Protein AF-A0A2J6R8P8-F1 (afdb_monomer)

Radius of gyration: 41.31 Å; Cα contacts (8 Å, |Δi|>4): 160; chains: 1; bounding box: 136×62×104 Å

Structure (mmCIF, N/CA/C/O backbone):
data_AF-A0A2J6R8P8-F1
#
_entry.id   AF-A0A2J6R8P8-F1
#
loop_
_atom_site.group_PDB
_atom_site.id
_atom_site.type_symbol
_atom_site.label_atom_id
_atom_site.label_alt_id
_atom_site.label_comp_id
_atom_site.label_asym_id
_atom_site.label_entity_id
_atom_site.label_seq_id
_atom_site.pdbx_PDB_ins_code
_atom_site.Cartn_x
_atom_site.Cartn_y
_atom_site.Cartn_z
_atom_site.occupancy
_atom_site.B_iso_or_equiv
_atom_site.auth_seq_id
_atom_site.auth_comp_id
_atom_site.auth_asym_id
_atom_site.auth_atom_id
_atom_site.pdbx_PDB_model_num
ATOM 1 N N . MET A 1 1 ? 5.376 -14.084 3.831 1.00 42.34 1 MET A N 1
ATOM 2 C CA . MET A 1 1 ? 5.990 -13.940 5.175 1.00 42.34 1 MET A CA 1
ATOM 3 C C . MET A 1 1 ? 5.409 -12.706 5.858 1.00 42.34 1 MET A C 1
ATOM 5 O O . MET A 1 1 ? 5.504 -11.623 5.296 1.00 42.34 1 MET A O 1
ATOM 9 N N . LYS A 1 2 ? 4.737 -12.850 7.009 1.00 55.97 2 LYS A N 1
ATOM 10 C CA . LYS A 1 2 ? 4.135 -11.711 7.731 1.00 55.97 2 LYS A CA 1
ATOM 11 C C . LYS A 1 2 ? 5.248 -10.852 8.345 1.00 55.97 2 LYS A C 1
ATOM 13 O O . LYS A 1 2 ? 6.083 -11.385 9.067 1.00 55.97 2 LYS A O 1
ATOM 18 N N . LYS A 1 3 ? 5.259 -9.543 8.065 1.00 62.03 3 LYS A N 1
ATOM 19 C CA . LYS A 1 3 ? 6.178 -8.583 8.700 1.00 62.03 3 LYS A CA 1
ATOM 20 C C . LYS A 1 3 ? 5.848 -8.514 10.193 1.00 62.03 3 LYS A C 1
ATOM 22 O O . LYS A 1 3 ? 4.852 -7.909 10.581 1.00 62.03 3 LYS A O 1
ATOM 27 N N . ILE A 1 4 ? 6.647 -9.177 11.024 1.00 73.94 4 ILE A N 1
ATOM 28 C CA . ILE A 1 4 ? 6.522 -9.085 12.479 1.00 73.94 4 ILE A CA 1
ATOM 29 C C . ILE A 1 4 ? 7.094 -7.727 12.884 1.00 73.94 4 ILE A C 1
ATOM 31 O O . ILE A 1 4 ? 8.268 -7.440 12.666 1.00 73.94 4 ILE A O 1
ATOM 35 N N . THR A 1 5 ? 6.251 -6.864 13.438 1.00 80.50 5 THR A N 1
ATOM 36 C CA . THR A 1 5 ? 6.655 -5.544 13.924 1.00 80.50 5 THR A CA 1
ATOM 37 C C . THR A 1 5 ? 7.578 -5.682 15.135 1.00 80.50 5 THR A C 1
ATOM 39 O O . THR A 1 5 ? 7.257 -6.389 16.090 1.00 80.50 5 THR A O 1
ATOM 42 N N . LEU A 1 6 ? 8.704 -4.959 15.123 1.00 81.00 6 LEU A N 1
ATOM 43 C CA . LEU A 1 6 ? 9.714 -4.925 16.195 1.00 81.00 6 LEU A CA 1
ATOM 44 C C . LEU A 1 6 ? 9.097 -4.723 17.591 1.00 81.00 6 LEU A C 1
ATOM 46 O O . LEU A 1 6 ? 9.491 -5.356 18.567 1.00 81.00 6 LEU A O 1
ATOM 50 N N . HIS A 1 7 ? 8.061 -3.889 17.664 1.00 80.94 7 HIS A N 1
ATOM 51 C CA . HIS A 1 7 ? 7.309 -3.616 18.884 1.00 80.94 7 HIS A CA 1
ATOM 52 C C . HIS A 1 7 ? 6.652 -4.867 19.499 1.00 80.94 7 HIS A C 1
ATOM 54 O O . HIS A 1 7 ? 6.596 -5.011 20.720 1.00 80.94 7 HIS A O 1
ATOM 60 N N . THR A 1 8 ? 6.182 -5.794 18.664 1.00 79.94 8 THR A N 1
ATOM 61 C CA . THR A 1 8 ? 5.551 -7.048 19.097 1.00 79.94 8 THR A CA 1
ATOM 62 C C . THR A 1 8 ? 6.587 -8.004 19.687 1.00 79.94 8 THR A C 1
ATOM 64 O O . THR A 1 8 ? 6.338 -8.626 20.718 1.00 79.94 8 THR A O 1
ATOM 67 N N . ILE A 1 9 ? 7.780 -8.057 19.088 1.00 85.94 9 ILE A N 1
ATOM 68 C CA . ILE A 1 9 ? 8.901 -8.875 19.570 1.00 85.94 9 ILE A CA 1
ATOM 69 C C . ILE A 1 9 ? 9.396 -8.350 20.922 1.00 85.94 9 ILE A C 1
ATOM 71 O O . ILE A 1 9 ? 9.568 -9.129 21.857 1.00 85.94 9 ILE A O 1
ATOM 75 N N . LEU A 1 10 ? 9.548 -7.029 21.065 1.00 86.56 10 LEU A N 1
ATOM 76 C CA . LEU A 1 10 ? 9.985 -6.407 22.318 1.00 86.56 10 LEU A CA 1
ATOM 77 C C . LEU A 1 10 ? 8.983 -6.647 23.460 1.00 86.56 10 LEU A C 1
ATOM 79 O O . LEU A 1 10 ? 9.383 -6.977 24.575 1.00 86.56 10 LEU A O 1
ATOM 83 N N . LYS A 1 11 ? 7.677 -6.536 23.179 1.00 86.75 11 LYS A N 1
ATOM 84 C CA . LYS A 1 11 ? 6.611 -6.846 24.146 1.00 86.75 11 LYS A CA 1
ATOM 85 C C . LYS A 1 11 ? 6.649 -8.304 24.595 1.00 86.75 11 LYS A C 1
ATOM 87 O O . LYS A 1 11 ? 6.535 -8.573 25.790 1.00 86.75 11 LYS A O 1
ATOM 92 N N . PHE A 1 12 ? 6.823 -9.230 23.652 1.00 90.00 12 PHE A N 1
ATOM 93 C CA . PHE A 1 12 ? 6.932 -10.653 23.959 1.00 90.00 12 PHE A CA 1
ATOM 94 C C . PHE A 1 12 ? 8.164 -10.948 24.823 1.00 90.00 12 PHE A C 1
ATOM 96 O O . PHE A 1 12 ? 8.045 -11.597 25.860 1.00 90.00 12 PHE A O 1
ATOM 103 N N . LEU A 1 13 ? 9.324 -10.400 24.452 1.00 90.56 13 LEU A N 1
ATOM 104 C CA . LEU A 1 13 ? 10.573 -10.584 25.187 1.00 90.56 13 LEU A CA 1
ATOM 105 C C . LEU A 1 13 ? 10.485 -10.023 26.612 1.00 90.56 13 LEU A C 1
ATOM 107 O O . LEU A 1 13 ? 10.849 -10.706 27.566 1.00 90.56 13 LEU A O 1
ATOM 111 N N . TYR A 1 14 ? 9.942 -8.814 26.768 1.00 92.44 14 TYR A N 1
ATOM 112 C CA . TYR A 1 14 ? 9.747 -8.182 28.073 1.00 92.44 14 TYR A CA 1
ATOM 113 C C . TYR A 1 14 ? 8.792 -8.988 28.966 1.00 92.44 14 TYR A C 1
ATOM 115 O O . TYR A 1 14 ? 9.093 -9.242 30.132 1.00 92.44 14 TYR A O 1
ATOM 123 N N . SER A 1 15 ? 7.667 -9.450 28.409 1.00 90.44 15 SER A N 1
ATOM 124 C CA . SER A 1 15 ? 6.705 -10.285 29.137 1.00 90.44 15 SER A CA 1
ATOM 125 C C . SER A 1 15 ? 7.308 -11.629 29.549 1.00 90.44 15 SER A C 1
ATOM 127 O O . SER A 1 15 ? 7.086 -12.081 30.672 1.00 90.44 15 SER A O 1
ATOM 129 N N . SER A 1 16 ? 8.078 -12.265 28.662 1.00 91.88 16 SER A N 1
ATOM 130 C CA . SER A 1 16 ? 8.744 -13.537 28.946 1.00 91.88 16 SER A CA 1
ATOM 131 C C . SER A 1 16 ? 9.823 -13.380 30.018 1.00 91.88 16 SER A C 1
ATOM 133 O O . SER A 1 16 ? 9.891 -14.191 30.938 1.00 91.88 16 SER A O 1
ATOM 135 N N . PHE A 1 17 ? 10.640 -12.325 29.938 1.00 94.81 17 PHE A N 1
ATOM 136 C CA . PHE A 1 17 ? 11.683 -12.034 30.923 1.00 94.81 17 PHE A CA 1
ATOM 137 C C . PHE A 1 17 ? 11.091 -11.794 32.314 1.00 94.81 17 PHE A C 1
ATOM 139 O O . PHE A 1 17 ? 11.540 -12.389 33.293 1.00 94.81 17 PHE A O 1
ATOM 146 N N . PHE A 1 18 ? 10.038 -10.978 32.404 1.00 92.81 18 PHE A N 1
ATOM 147 C CA . PHE A 1 18 ? 9.374 -10.705 33.675 1.00 92.81 18 PHE A CA 1
ATOM 148 C C . PHE A 1 18 ? 8.683 -11.953 34.249 1.00 92.81 18 PHE A C 1
ATOM 150 O O . PHE A 1 18 ? 8.750 -12.197 35.454 1.00 92.81 18 PHE A O 1
ATOM 157 N N . GLY A 1 19 ? 8.068 -12.781 33.397 1.00 92.62 19 GLY A N 1
ATOM 158 C CA . GLY A 1 19 ? 7.485 -14.061 33.805 1.00 92.62 19 GLY A CA 1
ATOM 159 C C . GLY A 1 19 ? 8.529 -15.035 34.358 1.00 92.62 19 GLY A C 1
ATOM 160 O O . GLY A 1 19 ? 8.330 -15.614 35.425 1.00 92.62 19 GLY A O 1
ATOM 161 N N . LEU A 1 20 ? 9.673 -15.160 33.680 1.00 93.75 20 LEU A N 1
ATOM 162 C CA . LEU A 1 20 ? 10.783 -16.006 34.120 1.00 93.75 20 LEU A CA 1
ATOM 1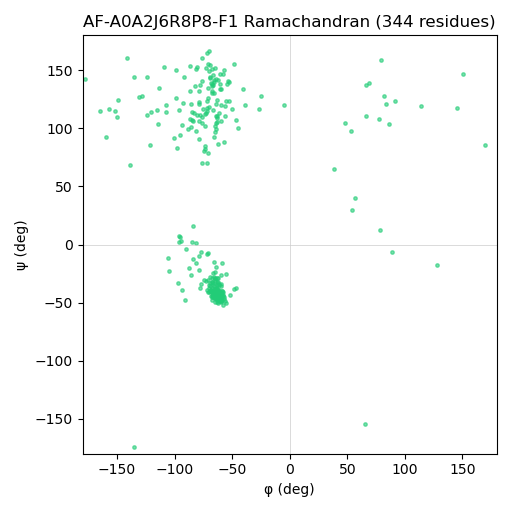63 C C . LEU A 1 20 ? 11.393 -15.507 35.436 1.00 93.75 20 LEU A C 1
ATOM 165 O O . LEU A 1 20 ? 11.628 -16.303 36.345 1.00 93.75 20 LEU A O 1
ATOM 169 N N . LEU A 1 21 ? 11.578 -14.191 35.578 1.00 92.69 21 LEU A N 1
ATOM 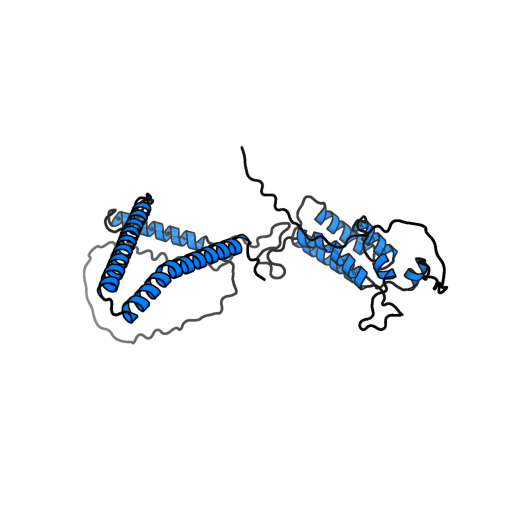170 C CA . LEU A 1 21 ? 12.050 -13.583 36.821 1.00 92.69 21 LEU A CA 1
ATOM 171 C C . LEU A 1 21 ? 11.069 -13.837 37.974 1.00 92.69 21 LEU A C 1
ATOM 173 O O . LEU A 1 21 ? 11.493 -14.199 39.069 1.00 92.69 21 LEU A O 1
ATOM 177 N N . SER A 1 22 ? 9.762 -13.716 37.724 1.00 89.00 22 SER A N 1
ATOM 178 C CA . SER A 1 22 ? 8.727 -14.015 38.717 1.00 89.00 22 SER A CA 1
ATOM 179 C C . SER A 1 22 ? 8.731 -15.486 39.139 1.00 89.00 22 SER A C 1
ATOM 181 O O . SER A 1 22 ? 8.536 -15.775 40.318 1.00 89.00 22 SER A O 1
ATOM 183 N N . LEU A 1 23 ? 8.943 -16.416 38.204 1.00 91.88 23 LEU A N 1
ATOM 184 C CA . LEU A 1 23 ? 9.015 -17.848 38.501 1.00 91.88 23 LEU A CA 1
ATOM 185 C C . LEU A 1 23 ? 10.280 -18.192 39.299 1.00 91.88 23 LEU A C 1
ATOM 187 O O . LEU A 1 23 ? 10.209 -18.953 40.262 1.00 91.88 23 LEU A O 1
ATOM 191 N N . CYS A 1 24 ? 11.414 -17.577 38.955 1.00 92.19 24 CYS A N 1
ATOM 192 C CA . CYS A 1 24 ? 12.657 -17.692 39.716 1.00 92.19 24 CYS A CA 1
ATOM 193 C C . CYS A 1 24 ? 12.486 -17.164 41.149 1.00 92.19 24 CYS A C 1
ATOM 195 O O . CYS A 1 24 ? 12.854 -17.843 42.106 1.00 92.19 24 CYS A O 1
ATOM 197 N N . LEU A 1 25 ? 11.845 -16.001 41.312 1.00 88.25 25 LEU A N 1
ATOM 198 C CA . LEU A 1 25 ? 11.561 -15.411 42.622 1.00 88.25 25 LEU A CA 1
ATOM 199 C C . LEU A 1 25 ? 10.630 -16.300 43.463 1.00 88.25 25 LEU A C 1
ATOM 201 O O . LEU A 1 25 ? 10.860 -16.475 44.656 1.00 88.25 25 LEU A O 1
ATOM 205 N N . LEU A 1 26 ? 9.608 -16.898 42.840 1.00 88.31 26 LEU A N 1
ATOM 206 C CA . LEU A 1 26 ? 8.715 -17.855 43.499 1.00 88.31 26 LEU A CA 1
ATOM 207 C C . LEU A 1 26 ? 9.475 -19.113 43.940 1.00 88.31 26 LEU A C 1
ATOM 209 O O . LEU A 1 26 ? 9.296 -19.580 45.063 1.00 88.31 26 LEU A O 1
ATOM 213 N N . GLY A 1 27 ? 10.358 -19.634 43.085 1.00 87.25 27 GLY A N 1
ATOM 214 C CA . GLY A 1 27 ? 11.242 -20.746 43.426 1.00 87.25 27 GLY A CA 1
ATOM 215 C C . GLY A 1 27 ? 12.141 -20.411 44.613 1.00 87.25 27 GLY A C 1
ATOM 216 O O . GLY A 1 27 ? 12.191 -21.167 45.578 1.00 87.25 27 GLY A O 1
ATOM 217 N N . LEU A 1 28 ? 12.781 -19.240 44.604 1.00 86.25 28 LEU A N 1
ATOM 218 C CA . LEU A 1 28 ? 13.640 -18.786 45.698 1.00 86.25 28 LEU A CA 1
ATOM 219 C C . LEU A 1 28 ? 12.866 -18.544 47.005 1.00 86.25 28 LEU A C 1
ATOM 221 O O . LEU A 1 28 ? 13.447 -18.634 48.080 1.00 86.25 28 LEU A O 1
ATOM 225 N N . LEU A 1 29 ? 11.558 -18.284 46.932 1.00 85.31 29 LEU A N 1
ATOM 226 C CA . LEU A 1 29 ? 10.688 -18.162 48.102 1.00 85.31 29 LEU A CA 1
ATOM 227 C C . LEU A 1 29 ? 10.312 -19.531 48.704 1.00 85.31 29 LEU A C 1
ATOM 229 O O . LEU A 1 29 ? 10.166 -19.643 49.918 1.00 85.31 29 LEU A O 1
ATOM 233 N N . VAL A 1 30 ? 10.154 -20.569 47.873 1.00 85.44 3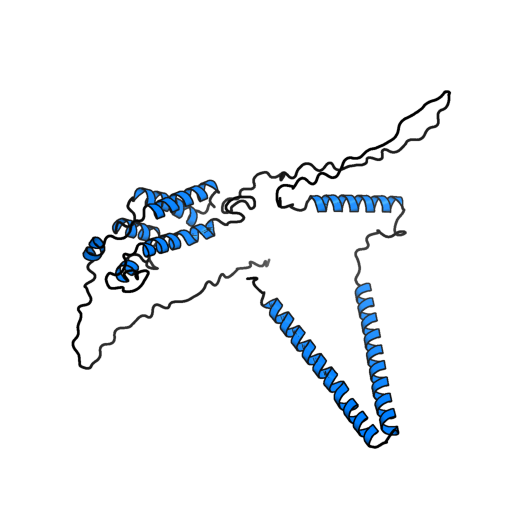0 VAL A N 1
ATOM 234 C CA . VAL A 1 30 ? 9.650 -21.896 48.287 1.00 85.44 30 VAL A CA 1
ATOM 235 C C . VAL A 1 30 ? 10.771 -22.909 48.561 1.00 85.44 30 VAL A C 1
ATOM 237 O O . VAL A 1 30 ? 10.636 -23.747 49.453 1.00 85.44 30 VAL A O 1
ATOM 240 N N . LEU A 1 31 ? 11.893 -22.839 47.841 1.00 87.94 31 LEU A N 1
ATOM 241 C CA . LEU A 1 31 ? 13.000 -23.796 47.967 1.00 87.94 31 LEU A CA 1
ATOM 242 C C . LEU A 1 31 ? 13.697 -23.755 49.345 1.00 87.94 31 LEU A C 1
ATOM 244 O O . LEU A 1 31 ? 13.891 -24.826 49.928 1.00 87.94 31 LEU A O 1
ATOM 248 N N . PRO A 1 32 ? 14.041 -22.584 49.924 1.00 85.31 32 PRO A N 1
ATOM 249 C CA . PRO A 1 32 ? 14.674 -22.526 51.242 1.00 85.31 32 PRO A CA 1
ATOM 250 C C . PRO A 1 32 ? 13.837 -23.144 52.375 1.00 85.31 32 PRO A C 1
ATOM 252 O O . PRO A 1 32 ? 14.381 -23.969 53.114 1.00 85.31 32 PRO A O 1
ATOM 255 N N . PRO A 1 33 ? 12.531 -22.835 52.538 1.00 81.44 33 PRO A N 1
ATOM 256 C CA . PRO A 1 33 ? 11.737 -23.464 53.588 1.00 81.44 33 PRO A CA 1
ATOM 257 C C . PRO A 1 33 ? 11.476 -24.943 53.331 1.00 81.44 33 PRO A C 1
ATOM 259 O O . PRO A 1 33 ? 11.453 -25.707 54.291 1.00 81.44 33 PRO A O 1
ATOM 262 N N . ALA A 1 34 ? 11.333 -25.374 52.074 1.00 82.88 34 ALA A N 1
ATOM 263 C CA . ALA A 1 34 ? 11.185 -26.793 51.757 1.00 82.88 34 ALA A CA 1
ATOM 264 C C . ALA A 1 34 ? 12.390 -27.610 52.258 1.00 82.88 34 ALA A C 1
ATOM 266 O O . ALA A 1 34 ? 12.213 -28.666 52.868 1.00 82.88 34 ALA A O 1
ATOM 267 N N . ASN A 1 35 ? 13.605 -27.081 52.089 1.00 82.81 35 ASN A N 1
ATOM 268 C CA . ASN A 1 35 ? 14.819 -27.710 52.604 1.00 82.81 35 ASN A CA 1
ATOM 269 C C . ASN A 1 35 ? 14.865 -27.718 54.146 1.00 82.81 35 ASN A C 1
ATOM 271 O O . ASN A 1 35 ? 15.194 -28.734 54.760 1.00 82.81 35 ASN A O 1
ATOM 275 N N . LEU A 1 36 ? 14.468 -26.614 54.793 1.00 83.94 36 LEU A N 1
ATOM 276 C CA . LEU A 1 36 ? 14.392 -26.529 56.260 1.00 83.94 36 LEU A CA 1
ATOM 277 C C . LEU A 1 36 ? 13.368 -27.512 56.849 1.00 83.94 36 LEU A C 1
ATOM 279 O O . LEU A 1 36 ? 13.625 -28.125 57.885 1.00 83.94 36 LEU A O 1
ATOM 283 N N . ILE A 1 37 ? 12.234 -27.709 56.172 1.00 83.94 37 ILE A N 1
ATOM 284 C CA . ILE A 1 37 ? 11.211 -28.690 56.551 1.00 83.94 37 ILE A CA 1
ATOM 285 C C . ILE A 1 37 ? 11.781 -30.113 56.461 1.00 83.94 37 ILE A C 1
ATOM 287 O O . ILE A 1 37 ? 11.647 -30.880 57.416 1.00 83.94 37 ILE A O 1
ATOM 291 N N . GLN A 1 38 ? 12.472 -30.460 55.368 1.00 82.75 38 GLN A N 1
ATOM 292 C CA . GLN A 1 38 ? 13.112 -31.777 55.218 1.00 82.75 38 GLN A CA 1
ATOM 293 C C . GLN A 1 38 ? 14.170 -32.043 56.301 1.00 82.75 38 GLN A C 1
ATOM 295 O O . GLN A 1 38 ? 14.234 -33.142 56.868 1.00 82.75 38 GLN A O 1
ATOM 300 N N . GLN A 1 39 ? 14.970 -31.031 56.645 1.00 80.81 39 GLN A N 1
ATOM 301 C CA . GLN A 1 39 ? 15.972 -31.132 57.704 1.00 80.81 39 GLN A CA 1
ATOM 302 C C . GLN A 1 39 ? 15.337 -31.299 59.096 1.00 80.81 39 GLN A C 1
ATOM 304 O O . GLN A 1 39 ? 15.811 -32.110 59.896 1.00 80.81 39 GLN A O 1
ATOM 309 N N . ALA A 1 40 ? 14.250 -30.575 59.382 1.00 82.19 40 ALA A N 1
ATOM 310 C CA . ALA A 1 40 ? 13.531 -30.656 60.655 1.00 82.19 40 ALA A CA 1
ATOM 311 C C . ALA A 1 40 ? 12.858 -32.025 60.863 1.00 82.19 40 ALA A C 1
ATOM 313 O O . ALA A 1 40 ? 12.919 -32.581 61.965 1.00 82.19 40 ALA A O 1
ATOM 314 N N . VAL A 1 41 ? 12.281 -32.598 59.799 1.00 83.56 41 VAL A N 1
ATOM 315 C CA . VAL A 1 41 ? 11.698 -33.952 59.804 1.00 83.56 41 VAL A CA 1
ATOM 316 C C . VAL A 1 41 ? 12.772 -35.003 60.083 1.00 83.56 41 VAL A C 1
ATOM 318 O O . VAL A 1 41 ? 12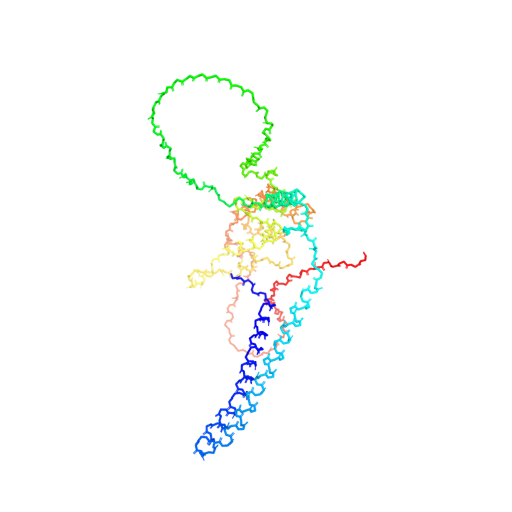.598 -35.841 60.969 1.00 83.56 41 VAL A O 1
ATOM 321 N N . SER A 1 42 ? 13.921 -34.913 59.406 1.00 86.94 42 SER A N 1
ATOM 322 C CA . SER A 1 42 ? 15.034 -35.860 59.585 1.00 86.94 42 SER A CA 1
ATOM 323 C C . SER A 1 42 ? 15.608 -35.848 61.009 1.00 86.94 42 SER A C 1
ATOM 325 O O . SER A 1 42 ? 16.085 -36.869 61.497 1.00 86.94 42 SER A O 1
ATOM 327 N N . ARG A 1 43 ? 15.533 -34.705 61.707 1.00 84.75 43 ARG A N 1
ATOM 328 C CA . ARG A 1 43 ? 16.014 -34.532 63.091 1.00 84.75 43 ARG A CA 1
ATOM 329 C C . ARG A 1 43 ? 14.934 -34.740 64.166 1.00 84.75 43 ARG A C 1
ATOM 331 O O . ARG A 1 43 ? 15.234 -34.570 65.344 1.00 84.75 43 ARG A O 1
ATOM 338 N N . LYS A 1 44 ? 13.697 -35.107 63.791 1.00 79.56 44 LYS A N 1
ATOM 339 C CA . LYS A 1 44 ? 12.529 -35.291 64.688 1.00 79.56 44 LYS A CA 1
ATOM 340 C C . LYS A 1 44 ? 12.202 -34.080 65.584 1.00 79.56 44 LYS A C 1
ATOM 342 O O . LYS A 1 44 ? 11.650 -34.238 66.671 1.00 79.56 44 LYS A O 1
ATOM 347 N N . GLN A 1 45 ? 12.501 -32.858 65.140 1.00 82.62 45 GLN A N 1
ATOM 348 C CA . GLN A 1 45 ? 12.235 -31.640 65.916 1.00 82.62 45 GLN A CA 1
ATOM 349 C C . GLN A 1 45 ? 10.929 -30.962 65.468 1.00 82.62 45 GLN A C 1
ATOM 351 O O . GLN A 1 45 ? 10.931 -30.019 64.678 1.00 82.62 45 GLN A O 1
ATOM 356 N N . LEU A 1 46 ? 9.793 -31.437 65.991 1.00 79.88 46 LEU A N 1
ATOM 357 C CA . LEU A 1 46 ? 8.455 -30.976 65.583 1.00 79.88 46 LEU A CA 1
ATOM 358 C C . LEU A 1 46 ? 8.176 -29.499 65.917 1.00 79.88 46 LEU A C 1
ATOM 360 O O . LEU A 1 46 ? 7.455 -28.834 65.180 1.00 79.88 46 LEU A O 1
ATOM 364 N N . ALA A 1 47 ? 8.773 -28.959 66.983 1.00 83.12 47 ALA A N 1
ATOM 365 C CA . ALA A 1 47 ? 8.566 -27.564 67.382 1.00 83.12 47 ALA A CA 1
ATOM 366 C C . ALA A 1 47 ? 9.013 -26.567 66.295 1.00 83.12 47 ALA A C 1
ATOM 368 O O . ALA A 1 47 ? 8.288 -25.623 65.986 1.00 83.12 47 ALA A O 1
ATOM 369 N N . PHE A 1 48 ? 10.163 -26.809 65.655 1.00 83.25 48 PHE A N 1
ATOM 370 C CA . PHE A 1 48 ? 10.652 -25.954 64.570 1.00 83.25 48 PHE A CA 1
ATOM 371 C C . PHE A 1 48 ? 9.757 -26.023 63.328 1.00 83.25 48 PHE A C 1
ATOM 373 O O . PHE A 1 48 ? 9.541 -25.004 62.677 1.00 83.25 48 PHE A O 1
ATOM 380 N N . LEU A 1 49 ? 9.174 -27.190 63.038 1.00 85.31 49 LEU A N 1
ATOM 381 C CA . LEU A 1 49 ? 8.233 -27.357 61.931 1.00 85.31 49 LEU A CA 1
ATOM 382 C C . LEU A 1 49 ? 6.975 -26.493 62.118 1.00 85.31 49 LEU A C 1
ATOM 384 O O . LEU A 1 49 ? 6.559 -25.812 61.182 1.00 85.31 49 LEU A O 1
ATOM 388 N N . PHE A 1 50 ? 6.403 -26.476 63.327 1.00 86.25 50 PHE A N 1
ATOM 389 C CA . PHE A 1 50 ? 5.223 -25.659 63.629 1.00 86.25 50 PHE A CA 1
ATOM 390 C C . PHE A 1 50 ? 5.513 -24.157 63.554 1.00 86.25 50 PHE A C 1
ATOM 392 O O . PHE A 1 50 ? 4.710 -23.420 62.985 1.00 86.25 50 PHE A O 1
ATOM 399 N N . VAL A 1 51 ? 6.660 -23.698 64.068 1.00 87.81 51 VAL A N 1
ATOM 400 C CA . VAL A 1 51 ? 7.042 -22.273 64.024 1.00 87.81 51 VAL A CA 1
ATOM 401 C C . VAL A 1 51 ? 7.253 -21.797 62.584 1.00 87.81 51 VAL A C 1
ATOM 403 O O . VAL A 1 51 ? 6.729 -20.753 62.195 1.00 87.81 51 VAL A O 1
ATOM 406 N N . ILE A 1 52 ? 7.972 -22.579 61.771 1.00 86.81 52 ILE A N 1
ATOM 407 C CA . ILE A 1 52 ? 8.198 -22.269 60.353 1.00 86.81 52 ILE A CA 1
ATOM 408 C C . ILE A 1 52 ? 6.859 -22.270 59.605 1.00 86.81 52 ILE A C 1
ATOM 410 O O . ILE A 1 52 ? 6.532 -21.292 58.936 1.00 86.81 52 ILE A O 1
ATOM 414 N N . GLY A 1 53 ? 6.046 -23.318 59.770 1.00 85.56 53 GLY A N 1
ATOM 415 C CA . GLY A 1 53 ? 4.735 -23.425 59.128 1.00 85.56 53 GLY A CA 1
ATOM 416 C C . GLY A 1 53 ? 3.795 -22.269 59.480 1.00 85.56 53 GLY A C 1
ATOM 417 O O . GLY A 1 53 ? 3.180 -21.690 58.587 1.00 85.56 53 GLY A O 1
ATOM 418 N N . ALA A 1 54 ? 3.734 -21.875 60.755 1.00 88.25 54 ALA A N 1
ATOM 419 C CA . ALA A 1 54 ? 2.914 -20.753 61.210 1.00 88.25 54 ALA A CA 1
ATOM 420 C C . ALA A 1 54 ? 3.362 -19.414 60.600 1.00 88.25 54 ALA A C 1
ATOM 422 O O . ALA A 1 54 ? 2.524 -18.621 60.172 1.00 88.25 54 ALA A O 1
ATOM 423 N N . CYS A 1 55 ? 4.674 -19.179 60.500 1.00 88.62 55 CYS A N 1
ATOM 424 C CA . CYS A 1 55 ? 5.224 -17.969 59.889 1.00 88.62 55 CYS A CA 1
ATOM 425 C C . CYS A 1 55 ? 4.857 -17.863 58.396 1.00 88.62 55 CYS A C 1
ATOM 427 O O . CYS A 1 55 ? 4.380 -16.822 57.942 1.00 88.62 55 CYS A O 1
ATOM 429 N N . TYR A 1 56 ? 4.990 -18.954 57.633 1.00 87.44 56 TYR A N 1
ATOM 430 C CA . TYR A 1 56 ? 4.608 -18.974 56.214 1.00 87.44 56 TYR A CA 1
ATOM 431 C C . TYR A 1 56 ? 3.094 -18.904 55.992 1.00 87.44 56 TYR A C 1
ATOM 433 O O . TYR A 1 56 ? 2.637 -18.254 55.053 1.00 87.44 56 TYR A O 1
ATOM 441 N N . ALA A 1 57 ? 2.296 -19.518 56.868 1.00 89.38 57 ALA A N 1
ATOM 442 C CA . ALA A 1 57 ? 0.844 -19.378 56.819 1.00 89.38 57 ALA A CA 1
ATOM 443 C C . ALA A 1 57 ? 0.418 -17.917 57.049 1.00 89.38 57 ALA A C 1
ATOM 445 O O . ALA A 1 57 ? -0.415 -17.390 56.311 1.00 89.38 57 ALA A O 1
ATOM 446 N N . ALA A 1 58 ? 1.031 -17.231 58.020 1.00 92.56 58 ALA A N 1
ATOM 447 C CA . ALA A 1 58 ? 0.756 -15.824 58.296 1.00 92.56 58 ALA A CA 1
ATOM 448 C C . ALA A 1 58 ? 1.151 -14.907 57.124 1.00 92.56 58 ALA A C 1
ATOM 450 O O . ALA A 1 58 ? 0.376 -14.025 56.748 1.00 92.56 58 ALA A O 1
ATOM 451 N N . THR A 1 59 ? 2.315 -15.128 56.499 1.00 90.50 59 THR A N 1
ATOM 452 C CA . THR A 1 59 ? 2.731 -14.341 55.325 1.00 90.50 59 THR A CA 1
ATOM 453 C C . THR A 1 59 ? 1.830 -14.592 54.117 1.00 90.50 59 THR A C 1
ATOM 455 O O . THR A 1 59 ? 1.444 -13.634 53.448 1.00 90.50 59 THR A O 1
ATOM 458 N N . ALA A 1 60 ? 1.412 -15.838 53.872 1.00 88.25 60 ALA A N 1
ATOM 459 C CA . ALA A 1 60 ? 0.460 -16.163 52.811 1.00 88.25 60 ALA A CA 1
ATOM 460 C C . ALA A 1 60 ? -0.893 -15.461 53.019 1.00 88.25 60 ALA A C 1
ATOM 462 O O . ALA A 1 60 ? -1.421 -14.857 52.083 1.00 88.25 60 ALA A O 1
ATOM 463 N N . LEU A 1 61 ? -1.426 -15.463 54.247 1.00 94.75 61 LEU A N 1
ATOM 464 C CA . LEU A 1 61 ? -2.660 -14.742 54.581 1.00 94.75 61 LEU A CA 1
ATOM 465 C C . LEU A 1 61 ? -2.525 -13.231 54.358 1.00 94.75 61 LEU A C 1
ATOM 467 O O . LEU A 1 61 ? -3.431 -12.611 53.799 1.00 94.75 61 LEU A O 1
ATOM 471 N N . LEU A 1 62 ? -1.390 -12.640 54.734 1.00 94.50 62 LEU A N 1
ATOM 472 C CA . LEU A 1 62 ? -1.122 -11.216 54.532 1.00 94.50 62 LEU A CA 1
ATOM 473 C C . LEU A 1 62 ? -1.040 -10.865 53.038 1.00 94.50 62 LEU A C 1
ATOM 475 O O . LEU A 1 62 ? -1.640 -9.880 52.605 1.00 94.50 62 LEU A O 1
ATOM 479 N N . VAL A 1 63 ? -0.370 -11.692 52.229 1.00 92.81 63 VAL A N 1
ATOM 480 C CA . VAL A 1 63 ? -0.311 -11.524 50.766 1.00 92.81 63 VAL A CA 1
ATOM 481 C C . VAL A 1 63 ? -1.705 -11.618 50.147 1.00 92.81 63 VAL A C 1
ATOM 483 O O . VAL A 1 63 ? -2.071 -10.761 49.340 1.00 92.81 63 VAL A O 1
ATOM 486 N N . VAL A 1 64 ? -2.506 -12.611 50.546 1.00 94.31 64 VAL A N 1
ATOM 487 C CA . VAL A 1 64 ? -3.894 -12.765 50.084 1.00 94.31 64 VAL A CA 1
ATOM 488 C C . VAL A 1 64 ? -4.726 -11.541 50.467 1.00 94.31 64 VAL A C 1
ATOM 490 O O . VAL A 1 64 ? -5.435 -10.999 49.622 1.00 94.31 64 VAL A O 1
ATOM 493 N N . TRP A 1 65 ? -4.597 -11.043 51.697 1.00 96.56 65 TRP A N 1
ATOM 494 C CA . TRP A 1 65 ? -5.317 -9.857 52.155 1.00 96.56 65 TRP A CA 1
ATOM 495 C C . TRP A 1 65 ? -4.948 -8.596 51.358 1.00 96.56 65 TRP A C 1
ATOM 497 O O . TRP A 1 65 ? -5.839 -7.896 50.869 1.00 96.56 65 TRP A O 1
ATOM 507 N N . ILE A 1 66 ? -3.653 -8.339 51.136 1.00 95.69 66 ILE A N 1
ATOM 508 C CA . ILE A 1 66 ? -3.188 -7.225 50.292 1.00 95.69 66 ILE A CA 1
ATOM 509 C C . ILE A 1 66 ? -3.694 -7.385 48.856 1.00 95.69 66 ILE A C 1
ATOM 511 O O . ILE A 1 66 ? -4.141 -6.410 48.246 1.00 95.69 66 ILE A O 1
ATOM 515 N N . TYR A 1 67 ? -3.652 -8.600 48.304 1.00 94.25 67 TYR A N 1
ATOM 516 C CA . TYR A 1 67 ? -4.121 -8.873 46.948 1.00 94.25 67 TYR A CA 1
ATOM 517 C C . TYR A 1 67 ? -5.619 -8.599 46.801 1.00 94.25 67 TYR A C 1
ATOM 519 O O . TYR A 1 67 ? -6.028 -7.916 45.860 1.00 94.25 67 TYR A O 1
ATOM 527 N N . ILE A 1 68 ? -6.426 -9.067 47.756 1.00 94.50 68 ILE A N 1
ATOM 528 C CA . ILE A 1 68 ? -7.866 -8.815 47.820 1.00 94.50 68 ILE A CA 1
ATOM 529 C C . ILE A 1 68 ? -8.132 -7.308 47.908 1.00 94.50 68 ILE A C 1
ATOM 531 O O . ILE A 1 68 ? -8.911 -6.775 47.115 1.00 94.50 68 ILE A O 1
ATOM 535 N N . ASN A 1 69 ? -7.443 -6.591 48.800 1.00 94.12 69 ASN A N 1
ATOM 536 C CA . ASN A 1 69 ? -7.589 -5.141 48.932 1.00 94.12 69 ASN A CA 1
ATOM 537 C C . ASN A 1 69 ? -7.230 -4.414 47.623 1.00 94.12 69 ASN A C 1
ATOM 539 O O . ASN A 1 69 ? -7.979 -3.570 47.131 1.00 94.12 69 ASN A O 1
ATOM 543 N N . ARG A 1 70 ? -6.124 -4.803 46.977 1.00 94.75 70 ARG A N 1
ATOM 544 C CA . ARG A 1 70 ? -5.714 -4.256 45.676 1.00 94.75 70 ARG A CA 1
ATOM 545 C C . ARG A 1 70 ? -6.727 -4.567 44.576 1.00 94.75 70 ARG A C 1
ATOM 547 O O . ARG A 1 70 ? -6.957 -3.738 43.695 1.00 94.75 70 ARG A O 1
ATOM 554 N N . PHE A 1 71 ? -7.314 -5.757 44.585 1.00 93.31 71 PHE A N 1
ATOM 555 C CA . PHE A 1 71 ? -8.354 -6.146 43.641 1.00 93.31 71 PHE A CA 1
ATOM 556 C C . PHE A 1 71 ? -9.611 -5.287 43.811 1.00 93.31 71 PHE A C 1
ATOM 558 O O . PHE A 1 71 ? -10.111 -4.746 42.824 1.00 93.31 71 PHE A O 1
ATOM 565 N N . TYR A 1 72 ? -10.058 -5.071 45.050 1.00 93.56 72 TYR A N 1
ATOM 566 C CA . TYR A 1 72 ? -11.189 -4.194 45.345 1.00 93.56 72 TYR A CA 1
ATOM 567 C C . TYR A 1 72 ? -10.913 -2.736 44.982 1.00 93.56 72 TYR A C 1
ATOM 569 O O . TYR A 1 72 ? -11.747 -2.124 44.322 1.00 93.56 72 TYR A O 1
ATOM 577 N N . SER A 1 73 ? -9.749 -2.185 45.328 1.00 91.81 73 SER A N 1
ATOM 578 C CA . SER A 1 73 ? -9.389 -0.801 44.988 1.00 91.81 73 SER A CA 1
ATOM 579 C C . SER A 1 73 ? -9.320 -0.573 43.480 1.00 91.81 73 SER A C 1
ATOM 581 O O . SER A 1 73 ? -9.848 0.421 42.989 1.00 91.81 73 SER A O 1
ATOM 583 N N . ARG A 1 74 ? -8.758 -1.522 42.715 1.00 91.62 74 ARG A N 1
ATOM 584 C CA . ARG A 1 74 ? -8.762 -1.452 41.243 1.00 91.62 74 ARG A CA 1
ATOM 585 C C . ARG A 1 74 ? -10.175 -1.502 40.673 1.00 91.62 74 ARG A C 1
ATOM 587 O O . ARG A 1 74 ? -10.503 -0.709 39.798 1.00 91.62 74 ARG A O 1
ATOM 594 N N . ARG A 1 75 ? -11.027 -2.394 41.185 1.00 88.31 75 ARG A N 1
ATOM 595 C CA . ARG A 1 75 ? -12.435 -2.459 40.769 1.00 88.31 75 ARG A CA 1
ATOM 596 C C . ARG A 1 75 ? -13.187 -1.171 41.095 1.00 88.31 75 ARG A C 1
ATOM 598 O O . ARG A 1 75 ? -13.915 -0.681 40.241 1.00 88.31 75 ARG A O 1
ATOM 605 N N . LYS A 1 76 ? -12.976 -0.601 42.285 1.00 90.19 76 LYS A N 1
ATOM 606 C CA . LYS A 1 76 ? -13.558 0.686 42.691 1.00 90.19 76 LYS A CA 1
ATOM 607 C C . LYS A 1 76 ? -13.089 1.828 41.790 1.00 90.19 76 LYS A C 1
ATOM 609 O O . LYS A 1 76 ? -13.920 2.612 41.358 1.00 90.19 76 LYS A O 1
ATOM 614 N N . ALA A 1 77 ? -11.801 1.882 41.450 1.00 88.44 77 ALA A N 1
ATOM 615 C CA . ALA A 1 77 ? -11.262 2.891 40.541 1.00 88.44 77 ALA A CA 1
ATOM 616 C C . ALA A 1 77 ? -11.878 2.797 39.135 1.00 88.44 77 ALA A C 1
ATOM 618 O O . ALA A 1 77 ? -12.274 3.813 38.581 1.00 88.44 77 ALA A O 1
ATOM 619 N N . ILE A 1 78 ? -12.032 1.584 38.585 1.00 83.94 78 ILE A N 1
ATOM 620 C CA . ILE A 1 78 ? -12.683 1.375 37.277 1.00 83.94 78 ILE A CA 1
ATOM 621 C C . ILE A 1 78 ? -14.178 1.720 37.340 1.00 83.94 78 ILE A C 1
ATOM 623 O O . ILE A 1 78 ? -14.724 2.274 36.391 1.00 83.94 78 ILE A O 1
ATOM 627 N N . ALA A 1 79 ? -14.848 1.413 38.453 1.00 83.12 79 ALA A N 1
ATOM 628 C CA . ALA A 1 79 ? -16.250 1.767 38.658 1.00 83.12 79 ALA A CA 1
ATOM 629 C C . ALA A 1 79 ? -16.466 3.281 38.834 1.00 83.12 79 ALA A C 1
ATOM 631 O O . ALA A 1 79 ? -17.535 3.773 38.492 1.00 83.12 79 ALA A O 1
ATOM 632 N N . ALA A 1 80 ? -15.460 4.004 39.337 1.00 86.12 80 ALA A N 1
ATOM 633 C CA . ALA A 1 80 ? -15.486 5.454 39.509 1.00 86.12 80 ALA A CA 1
ATOM 634 C C . ALA A 1 80 ? -15.220 6.236 38.209 1.00 86.12 80 ALA A C 1
ATOM 636 O O . ALA A 1 80 ? -15.404 7.451 38.194 1.00 86.12 80 ALA A O 1
ATOM 637 N N . ILE A 1 81 ? -14.805 5.572 37.120 1.00 81.56 81 ILE A N 1
ATOM 638 C CA . ILE A 1 81 ? -14.708 6.210 35.801 1.00 81.56 81 ILE A CA 1
ATOM 639 C C . ILE A 1 81 ? -16.132 6.603 35.372 1.00 81.56 81 ILE A C 1
ATOM 641 O O . ILE A 1 81 ? -16.985 5.714 35.268 1.00 81.56 81 ILE A O 1
ATOM 645 N N . PRO A 1 82 ? -16.415 7.894 35.113 1.00 79.25 82 PRO A N 1
ATOM 646 C CA . PRO A 1 82 ? -17.742 8.329 34.704 1.00 79.25 82 PRO A CA 1
ATOM 647 C C . PRO A 1 82 ? -18.091 7.678 33.363 1.00 79.25 82 PRO A C 1
ATOM 649 O O . PRO A 1 82 ? -17.493 7.973 32.329 1.00 79.25 82 PRO A O 1
ATOM 652 N N . LYS A 1 83 ? -19.051 6.752 33.380 1.00 76.00 83 LYS A N 1
ATOM 653 C CA . LYS A 1 83 ? -19.606 6.166 32.159 1.00 76.00 83 LYS A CA 1
ATOM 654 C C . LYS A 1 83 ? -20.590 7.168 31.566 1.00 76.00 83 LYS A C 1
ATOM 656 O O . LYS A 1 83 ? -21.382 7.747 32.306 1.00 76.00 83 LYS A O 1
ATOM 661 N N . SER A 1 84 ? -20.561 7.353 30.246 1.00 77.38 84 SER A N 1
ATOM 662 C CA . SER A 1 84 ? -21.633 8.066 29.546 1.00 77.38 84 SER A CA 1
ATOM 663 C C . SER A 1 84 ? -22.945 7.345 29.865 1.00 77.38 84 SER A C 1
ATOM 665 O O . SER A 1 84 ? -23.110 6.174 29.520 1.00 77.38 84 SER A O 1
ATOM 667 N N . TYR A 1 85 ? -23.815 7.987 30.644 1.00 73.06 85 TYR A N 1
ATOM 668 C CA . TYR A 1 85 ? -25.075 7.391 31.066 1.00 73.06 85 TYR A CA 1
ATOM 669 C C . TYR A 1 85 ? -26.017 7.341 29.864 1.00 73.06 85 TYR A C 1
ATOM 671 O O . TYR A 1 85 ? -26.419 8.377 29.337 1.00 73.06 85 TYR A O 1
ATOM 679 N N . ILE A 1 86 ? -26.353 6.128 29.429 1.00 76.00 86 ILE A N 1
ATOM 680 C CA . ILE A 1 86 ? -27.327 5.881 28.368 1.00 76.00 86 ILE A CA 1
ATOM 681 C C . ILE A 1 86 ? -28.494 5.137 29.029 1.00 76.00 86 ILE A C 1
ATOM 683 O O . ILE A 1 86 ? -28.281 4.023 29.512 1.00 76.00 86 ILE A O 1
ATOM 687 N N . PRO A 1 87 ? -29.708 5.714 29.078 1.00 73.69 87 PRO A N 1
ATOM 688 C CA . PRO A 1 87 ? -30.850 5.108 29.762 1.00 73.69 87 PRO A CA 1
ATOM 689 C C . PRO A 1 87 ? -31.414 3.927 28.955 1.00 73.69 87 PRO A C 1
ATOM 691 O O . PRO A 1 87 ? -32.387 4.055 28.207 1.00 73.69 87 PRO A O 1
ATOM 694 N N . VAL A 1 88 ? -30.770 2.765 29.074 1.00 72.19 88 VAL A N 1
ATOM 695 C CA . VAL A 1 88 ? -31.149 1.516 28.386 1.00 72.19 88 VAL A CA 1
ATOM 696 C C . VAL A 1 88 ? -31.820 0.524 29.350 1.00 72.19 88 VAL A C 1
ATOM 698 O O . VAL A 1 88 ? -32.598 -0.351 28.924 1.00 72.19 88 VAL A O 1
ATOM 701 N N . GLU A 1 89 ? -31.571 0.656 30.657 1.00 78.00 89 GLU A N 1
ATOM 702 C CA . GLU A 1 89 ? -32.039 -0.290 31.667 1.00 78.00 89 GLU A CA 1
ATOM 703 C C . GLU A 1 89 ? -33.537 -0.119 31.974 1.00 78.00 89 GLU A C 1
ATOM 705 O O . GLU A 1 89 ? -34.201 0.860 31.615 1.00 78.00 89 GLU A O 1
ATOM 710 N N . LYS A 1 90 ? -34.142 -1.159 32.557 1.00 75.06 90 LYS A N 1
ATOM 711 C CA . LYS A 1 90 ? -35.569 -1.155 32.899 1.00 75.06 90 LYS A CA 1
ATOM 712 C C . LYS A 1 90 ? -35.746 -0.360 34.195 1.00 75.06 90 LYS A C 1
ATOM 714 O O . LYS A 1 90 ? -35.438 -0.877 35.257 1.00 75.06 90 LYS A O 1
ATOM 719 N N . GLY A 1 91 ? -36.282 0.854 34.100 1.00 78.69 91 GLY A N 1
ATOM 720 C CA . GLY A 1 91 ? -36.567 1.704 35.266 1.00 78.69 91 GLY A CA 1
ATOM 721 C C . GLY A 1 91 ? -35.979 3.110 35.174 1.00 78.69 91 GLY A C 1
ATOM 722 O O . GLY A 1 91 ? -36.488 4.000 35.841 1.00 78.69 91 GLY A O 1
ATOM 723 N N . ASP A 1 92 ? -34.999 3.322 34.291 1.00 81.81 92 ASP A N 1
ATOM 724 C CA . ASP A 1 92 ? -34.370 4.631 34.056 1.00 81.81 92 ASP A CA 1
ATOM 725 C C . ASP A 1 92 ? -35.339 5.665 33.472 1.00 81.81 92 ASP A C 1
ATOM 727 O O . ASP A 1 92 ? -35.318 6.845 33.813 1.00 81.81 92 ASP A O 1
ATOM 731 N N . VAL A 1 93 ? -36.204 5.218 32.559 1.00 86.00 93 VAL A N 1
ATOM 732 C CA . VAL A 1 93 ? -37.164 6.066 31.848 1.00 86.00 93 VAL A CA 1
ATOM 733 C C . VAL A 1 93 ? -38.495 5.344 31.665 1.00 86.00 93 VAL A C 1
ATOM 735 O O . VAL A 1 93 ? -38.585 4.113 31.718 1.00 86.00 93 VAL A O 1
ATOM 738 N N . ASN A 1 94 ? -39.552 6.119 31.405 1.00 89.50 94 ASN A N 1
ATOM 739 C CA . ASN A 1 94 ? -40.881 5.587 31.110 1.00 89.50 94 ASN A CA 1
ATOM 740 C C . ASN A 1 94 ? -40.808 4.546 29.973 1.00 89.50 94 ASN A C 1
ATOM 742 O O . ASN A 1 94 ? -40.106 4.738 28.977 1.00 89.50 94 ASN A O 1
ATOM 746 N N . LYS A 1 95 ? -41.576 3.454 30.095 1.00 87.50 95 LYS A N 1
ATOM 747 C CA . LYS A 1 95 ? -41.644 2.340 29.134 1.00 87.50 95 LYS A CA 1
ATOM 748 C C . LYS A 1 95 ? -41.791 2.810 27.680 1.00 87.50 95 LYS A C 1
ATOM 750 O O . LYS A 1 95 ? -41.187 2.207 26.793 1.00 87.50 95 LYS A O 1
ATOM 755 N N . LYS A 1 96 ? -42.555 3.885 27.433 1.00 89.19 96 LYS A N 1
ATOM 756 C CA . LYS A 1 96 ? -42.741 4.468 26.090 1.00 89.19 96 LYS A CA 1
ATOM 757 C C . LYS A 1 96 ? -41.454 5.102 25.549 1.00 89.19 96 LYS A C 1
ATOM 759 O O . LYS A 1 96 ? -41.052 4.798 24.430 1.00 89.19 96 LYS A O 1
ATOM 764 N N . VAL A 1 97 ? -40.778 5.913 26.362 1.00 88.12 97 VAL A N 1
ATOM 765 C CA . VAL A 1 97 ? -39.505 6.566 26.009 1.00 88.12 97 VAL A CA 1
ATOM 766 C C . VAL A 1 97 ? -38.410 5.520 25.812 1.00 88.12 97 VAL A C 1
ATOM 768 O O . VAL A 1 97 ? -37.692 5.564 24.819 1.00 88.12 97 VAL A O 1
ATOM 771 N N . ARG A 1 98 ? -38.354 4.499 26.678 1.00 88.31 98 ARG A N 1
ATOM 772 C CA . ARG A 1 98 ? -37.431 3.367 26.516 1.00 88.31 98 ARG A CA 1
ATOM 773 C C . ARG A 1 98 ? -37.626 2.664 25.177 1.00 88.31 98 ARG A C 1
ATOM 775 O O . ARG A 1 98 ? -36.655 2.368 24.491 1.00 88.31 98 ARG A O 1
ATOM 782 N N . ARG A 1 99 ? -38.879 2.382 24.803 1.00 89.19 99 ARG A N 1
ATOM 783 C CA . ARG A 1 99 ? -39.195 1.728 23.526 1.00 89.19 99 ARG A CA 1
ATOM 784 C C . ARG A 1 99 ? -38.729 2.577 22.343 1.00 89.19 99 ARG A C 1
ATOM 786 O O . ARG A 1 99 ? -38.150 2.024 21.419 1.00 89.19 99 ARG A O 1
ATOM 793 N N . MET A 1 100 ? -38.926 3.893 22.407 1.00 91.38 100 MET A N 1
ATOM 794 C CA . MET A 1 100 ? -38.448 4.831 21.389 1.00 91.38 100 MET A CA 1
ATOM 795 C C . MET A 1 100 ? -36.916 4.823 21.271 1.00 91.38 100 MET A C 1
ATOM 797 O O . MET A 1 100 ? -36.408 4.734 20.161 1.00 91.38 100 MET A O 1
ATOM 801 N N . ILE A 1 101 ? -36.188 4.854 22.392 1.00 89.62 101 ILE A N 1
ATOM 802 C CA . ILE A 1 101 ? -34.713 4.828 22.410 1.00 89.62 101 ILE A CA 1
ATOM 803 C C . ILE A 1 101 ? -34.173 3.504 21.861 1.00 89.62 101 ILE A C 1
ATOM 805 O O . ILE A 1 101 ? -33.237 3.491 21.071 1.00 89.62 101 ILE A O 1
ATOM 809 N N . VAL A 1 102 ? -34.765 2.372 22.249 1.00 89.31 102 VAL A N 1
ATOM 810 C CA . VAL A 1 102 ? -34.355 1.059 21.726 1.00 89.31 102 VAL A CA 1
ATOM 811 C C . VAL A 1 102 ? -34.647 0.958 20.228 1.00 89.31 102 VAL A C 1
ATOM 813 O O . VAL A 1 102 ? -33.811 0.466 19.478 1.00 89.31 102 VAL A O 1
ATOM 816 N N . ALA A 1 103 ? -35.799 1.459 19.776 1.00 91.25 103 ALA A N 1
ATOM 817 C CA . ALA A 1 103 ? -36.138 1.485 18.358 1.00 91.25 103 ALA A CA 1
ATOM 818 C C . ALA A 1 103 ? -35.174 2.375 17.554 1.00 91.25 103 ALA A C 1
ATOM 820 O O . ALA A 1 103 ? -34.707 1.957 16.496 1.00 91.25 103 ALA A O 1
ATOM 821 N N . SER A 1 104 ? -34.824 3.563 18.061 1.00 89.75 104 SER A N 1
ATOM 822 C CA . SER A 1 104 ? -33.872 4.454 17.391 1.00 89.75 104 SER A CA 1
ATOM 823 C C . SER A 1 104 ? -32.451 3.892 17.393 1.00 89.75 104 SER A C 1
ATOM 825 O O . SER A 1 104 ? -31.784 3.964 16.367 1.00 89.75 104 SER A O 1
ATOM 827 N N . LEU A 1 105 ? -32.003 3.262 18.485 1.00 90.50 105 LEU A N 1
ATOM 828 C CA . LEU A 1 105 ? -30.715 2.566 18.543 1.00 90.50 105 LEU A CA 1
ATOM 829 C C . LEU A 1 105 ? -30.656 1.403 17.556 1.00 90.50 105 LEU A C 1
ATOM 831 O O . LEU A 1 105 ? -29.670 1.281 16.839 1.00 90.50 105 LEU A O 1
ATOM 835 N N . ASN A 1 106 ? -31.708 0.587 17.475 1.00 91.62 106 ASN A N 1
ATOM 836 C CA . ASN A 1 106 ? -31.777 -0.514 16.515 1.00 91.62 106 ASN A CA 1
ATOM 837 C C . ASN A 1 106 ? -31.759 0.002 15.073 1.00 91.62 106 ASN A C 1
ATOM 839 O O . ASN A 1 106 ? -31.039 -0.543 14.242 1.00 91.62 106 ASN A O 1
ATOM 843 N N . ARG A 1 107 ? -32.488 1.087 14.783 1.00 92.19 107 ARG A N 1
ATOM 844 C CA . ARG A 1 107 ? -32.470 1.735 13.467 1.00 92.19 107 ARG A CA 1
ATOM 845 C C . ARG A 1 107 ? -31.082 2.272 13.124 1.00 92.19 107 ARG A C 1
ATOM 847 O O . ARG A 1 107 ? -30.583 2.009 12.037 1.00 92.19 107 ARG A O 1
ATOM 854 N N . SER A 1 108 ? -30.439 2.982 14.047 1.00 92.25 108 SER A N 1
ATOM 855 C CA . SER A 1 108 ? -29.078 3.494 13.857 1.00 92.25 108 SER A CA 1
ATOM 856 C C . SER A 1 108 ? -28.057 2.368 13.717 1.00 92.25 108 SER A C 1
ATOM 858 O O . SER A 1 108 ? -27.146 2.478 12.906 1.00 92.25 108 SER A O 1
ATOM 860 N N . ALA A 1 109 ? -28.214 1.271 14.460 1.00 90.25 109 ALA A N 1
ATOM 861 C CA . ALA A 1 109 ? -27.362 0.093 14.346 1.00 90.25 109 ALA A CA 1
ATOM 862 C C . ALA A 1 109 ? -27.528 -0.594 12.984 1.00 90.25 109 ALA A C 1
ATOM 864 O O . ALA A 1 109 ? -26.525 -0.961 12.377 1.00 90.25 109 ALA A O 1
ATOM 865 N N . ALA A 1 110 ? -28.760 -0.707 12.479 1.00 88.50 110 ALA A N 1
ATOM 866 C CA . ALA A 1 110 ? -29.038 -1.218 11.140 1.00 88.50 110 ALA A CA 1
ATOM 867 C C . ALA A 1 110 ? -28.410 -0.321 10.059 1.00 88.50 110 ALA A C 1
ATOM 869 O O . ALA A 1 110 ? -27.622 -0.802 9.255 1.00 88.50 110 ALA A O 1
ATOM 870 N N . ILE A 1 111 ? -28.629 0.998 10.116 1.00 87.12 111 ILE A N 1
ATOM 871 C CA . ILE A 1 111 ? -28.026 1.957 9.172 1.00 87.12 111 ILE A CA 1
ATOM 872 C C . ILE A 1 111 ? -26.495 1.916 9.236 1.00 87.12 111 ILE A C 1
ATOM 874 O O . ILE A 1 111 ? -25.836 1.948 8.200 1.00 87.12 111 ILE A O 1
ATOM 878 N N . ALA A 1 112 ? -25.909 1.823 10.432 1.00 87.69 112 ALA A N 1
ATOM 879 C CA . ALA A 1 112 ? -24.462 1.730 10.609 1.00 87.69 112 ALA A CA 1
ATOM 880 C C . ALA A 1 112 ? -23.897 0.404 10.084 1.00 87.69 112 ALA A C 1
ATOM 882 O O . ALA A 1 112 ? -22.763 0.370 9.609 1.00 87.69 112 ALA A O 1
ATOM 883 N N . TRP A 1 113 ? -24.664 -0.684 10.172 1.00 82.12 113 TRP A N 1
ATOM 884 C CA . TRP A 1 113 ? -24.317 -1.974 9.581 1.00 82.12 113 TRP A CA 1
ATOM 885 C C . TRP A 1 113 ? -24.401 -1.939 8.051 1.00 82.12 113 TRP A C 1
ATOM 887 O O . TRP A 1 113 ? -23.512 -2.453 7.370 1.00 82.12 113 TRP A O 1
ATOM 897 N N . ASP A 1 114 ? -25.427 -1.289 7.509 1.00 77.06 114 ASP A N 1
ATOM 898 C CA . ASP A 1 114 ? -25.643 -1.152 6.068 1.00 77.06 114 ASP A CA 1
ATOM 899 C C . ASP A 1 114 ? -24.662 -0.179 5.412 1.00 77.06 114 ASP A C 1
ATOM 901 O O . ASP A 1 114 ? -24.232 -0.407 4.287 1.00 77.06 114 ASP A O 1
ATOM 905 N N . SER A 1 115 ? -24.225 0.851 6.137 1.00 78.38 115 SER A N 1
ATOM 906 C CA . SER A 1 115 ? -23.231 1.825 5.662 1.00 78.38 115 SER A CA 1
ATOM 907 C C . SER A 1 115 ? -21.807 1.266 5.556 1.00 78.38 115 SER A C 1
ATOM 909 O O . SER A 1 115 ? -20.913 1.963 5.078 1.00 78.38 115 SER A O 1
ATOM 911 N N . ARG A 1 116 ? -21.542 0.040 6.028 1.00 73.50 116 ARG A N 1
ATOM 912 C CA . ARG A 1 116 ? -20.198 -0.546 5.928 1.00 73.50 116 ARG A CA 1
ATOM 913 C C . ARG A 1 116 ? -19.896 -0.911 4.472 1.00 73.50 116 ARG A C 1
ATOM 915 O O . ARG A 1 116 ? -20.733 -1.557 3.843 1.00 73.50 116 ARG A O 1
ATOM 922 N N . PRO A 1 117 ? -18.701 -0.583 3.944 1.00 63.66 117 PRO A N 1
ATOM 923 C CA . PRO A 1 117 ? -18.316 -0.991 2.598 1.00 63.66 117 PRO A CA 1
ATOM 924 C C . PRO A 1 117 ? -18.244 -2.522 2.539 1.00 63.66 117 PRO A C 1
ATOM 926 O O . PRO A 1 117 ? -17.374 -3.144 3.150 1.00 63.66 117 PRO A O 1
ATOM 929 N N . ARG A 1 118 ? -19.202 -3.141 1.842 1.00 63.06 118 ARG A N 1
ATOM 930 C CA . ARG A 1 118 ? -19.219 -4.584 1.590 1.00 63.06 118 ARG A CA 1
ATOM 931 C C . ARG A 1 118 ? -18.397 -4.829 0.331 1.00 63.06 118 ARG A C 1
ATOM 933 O O . ARG A 1 118 ? -18.829 -4.475 -0.761 1.00 63.06 118 ARG A O 1
ATOM 940 N N . MET A 1 119 ? -17.207 -5.402 0.489 1.00 54.16 119 MET A N 1
ATOM 941 C CA . MET A 1 119 ? -16.450 -5.922 -0.650 1.00 54.16 119 MET A CA 1
ATOM 942 C C . MET A 1 119 ? -17.280 -7.061 -1.259 1.00 54.16 119 MET A C 1
ATOM 944 O O . MET A 1 119 ? -17.656 -7.965 -0.505 1.00 54.16 119 MET A O 1
ATOM 948 N N . PRO A 1 120 ? -17.617 -7.038 -2.560 1.00 55.53 120 PRO A N 1
ATOM 949 C CA . PRO A 1 120 ? -18.250 -8.179 -3.204 1.00 55.53 120 PRO A CA 1
ATOM 950 C C . PRO A 1 120 ? -17.243 -9.330 -3.225 1.00 55.53 120 PRO A C 1
ATOM 952 O O . PRO A 1 120 ? -16.395 -9.430 -4.106 1.00 55.53 120 PRO A O 1
ATOM 955 N N . MET A 1 121 ? -17.294 -10.170 -2.199 1.00 49.06 121 MET A N 1
ATOM 956 C CA . MET A 1 121 ? -16.576 -11.429 -2.166 1.00 49.06 121 MET A CA 1
ATOM 957 C C . MET A 1 121 ? -17.494 -12.472 -2.799 1.00 49.06 121 MET A C 1
ATOM 959 O O . MET A 1 121 ? -18.405 -12.958 -2.142 1.00 49.06 121 MET A O 1
ATOM 963 N N . GLU A 1 122 ? -17.222 -12.747 -4.077 1.00 45.75 122 GLU A N 1
ATOM 964 C CA . GLU A 1 122 ? -17.646 -13.933 -4.837 1.00 45.75 122 GLU A CA 1
ATOM 965 C C . GLU A 1 122 ? -19.161 -14.059 -5.154 1.00 45.75 122 GLU A C 1
ATOM 967 O O . GLU A 1 122 ? -20.019 -13.718 -4.336 1.00 45.75 122 GLU A O 1
ATOM 972 N N . PRO A 1 123 ? -19.543 -14.495 -6.375 1.00 42.41 123 PRO A N 1
ATOM 973 C CA . PRO A 1 123 ? -20.949 -14.664 -6.737 1.00 42.41 123 PRO A CA 1
ATOM 974 C C . PRO A 1 123 ? -21.633 -15.722 -5.852 1.00 42.41 123 PRO A C 1
ATOM 976 O O . PRO A 1 123 ? -21.031 -16.750 -5.542 1.00 42.41 123 PRO A O 1
ATOM 979 N N . PRO A 1 124 ? -22.900 -15.506 -5.455 1.00 42.97 124 PRO A N 1
ATOM 980 C CA . PRO A 1 124 ? -23.595 -16.394 -4.537 1.00 42.97 124 PRO A CA 1
ATOM 981 C C . PRO A 1 124 ? -23.838 -17.763 -5.176 1.00 42.97 124 PRO A C 1
ATOM 983 O O . PRO A 1 124 ? -24.609 -17.900 -6.127 1.00 42.97 124 PRO A O 1
ATOM 986 N N . THR A 1 125 ? -23.221 -18.793 -4.601 1.00 37.53 125 THR A N 1
ATOM 987 C CA . THR A 1 125 ? -23.659 -20.181 -4.735 1.00 37.53 125 THR A CA 1
ATOM 988 C C . THR A 1 125 ? -25.114 -20.258 -4.278 1.00 37.53 125 THR A C 1
ATOM 990 O O . THR A 1 125 ? -25.438 -19.918 -3.139 1.00 37.53 125 THR A O 1
ATOM 993 N N . VAL A 1 126 ? -25.998 -20.661 -5.188 1.00 44.78 126 VAL A N 1
ATOM 994 C CA . VAL A 1 126 ? -27.426 -20.864 -4.932 1.00 44.78 126 VAL A CA 1
ATOM 995 C C . VAL A 1 126 ? -27.579 -21.924 -3.842 1.00 44.78 126 VAL A C 1
ATOM 997 O O . VAL A 1 126 ? -27.375 -23.109 -4.087 1.00 44.78 126 VAL A O 1
ATOM 1000 N N . VAL A 1 127 ? -27.936 -21.496 -2.633 1.00 38.41 127 VAL A N 1
ATOM 1001 C CA . VAL A 1 127 ? -28.479 -22.377 -1.597 1.00 38.41 127 VAL A CA 1
ATOM 1002 C C . VAL A 1 127 ? -29.985 -22.169 -1.612 1.00 38.41 127 VAL A C 1
ATOM 1004 O O . VAL A 1 127 ? -30.515 -21.252 -0.991 1.00 38.41 127 VAL A O 1
ATOM 1007 N N . SER A 1 128 ? -30.674 -22.983 -2.400 1.00 38.25 128 SER A N 1
ATOM 1008 C CA . SER A 1 128 ? -32.120 -23.152 -2.304 1.00 38.25 128 SER A CA 1
ATOM 1009 C C . SER A 1 128 ? -32.436 -23.978 -1.054 1.00 38.25 128 SER A C 1
ATOM 1011 O O . SER A 1 128 ? -32.087 -25.157 -0.998 1.00 38.25 128 SER A O 1
ATOM 1013 N N . GLU A 1 129 ? -33.077 -23.364 -0.057 1.00 35.84 129 GLU A N 1
ATOM 1014 C CA . GLU A 1 129 ? -33.741 -24.080 1.042 1.00 35.84 129 GLU A CA 1
ATOM 1015 C C . GLU A 1 129 ? -35.142 -24.563 0.613 1.00 35.84 129 GLU A C 1
ATOM 1017 O O . GLU A 1 129 ? -35.754 -23.958 -0.272 1.00 35.84 129 GLU A O 1
ATOM 1022 N N . PRO A 1 130 ? -35.638 -25.677 1.186 1.00 40.03 130 PRO A N 1
ATOM 1023 C CA . PRO A 1 130 ? -36.680 -26.490 0.580 1.00 40.03 130 PRO A CA 1
ATOM 1024 C C . PRO A 1 130 ? -38.090 -25.951 0.835 1.00 40.03 130 PRO A C 1
ATOM 1026 O O . PRO A 1 130 ? -38.481 -25.612 1.951 1.00 40.03 130 PRO A O 1
ATOM 1029 N N . GLU A 1 131 ? -38.877 -25.963 -0.232 1.00 41.38 131 GLU A N 1
ATOM 1030 C CA . GLU A 1 131 ? -40.324 -25.814 -0.237 1.00 41.38 131 GLU A CA 1
ATOM 1031 C C . GLU A 1 131 ? -40.970 -27.089 0.334 1.00 41.38 131 GLU A C 1
ATOM 1033 O O . GLU A 1 131 ? -40.825 -28.167 -0.239 1.00 41.38 131 GLU A O 1
ATOM 1038 N N . ASN A 1 132 ? -41.693 -26.986 1.454 1.00 32.09 132 ASN A N 1
ATOM 1039 C CA . ASN A 1 132 ? -42.800 -27.907 1.713 1.00 32.09 132 ASN A CA 1
ATOM 1040 C C . ASN A 1 132 ? -43.901 -27.243 2.559 1.00 32.09 132 ASN A C 1
ATOM 1042 O O . ASN A 1 132 ? -43.725 -26.966 3.747 1.00 32.09 132 ASN A O 1
ATOM 1046 N N . ARG A 1 133 ? -45.047 -26.983 1.922 1.00 33.50 133 ARG A N 1
ATOM 1047 C CA . ARG A 1 133 ? -46.319 -26.609 2.548 1.00 33.50 133 ARG A CA 1
ATOM 1048 C C . ARG A 1 133 ? -47.308 -27.739 2.282 1.00 33.50 133 ARG A C 1
ATOM 1050 O O . ARG A 1 133 ? -47.888 -27.787 1.205 1.00 33.50 133 ARG A O 1
ATOM 1057 N N . ASP A 1 134 ? -47.562 -28.556 3.295 1.00 30.78 134 ASP A N 1
ATOM 1058 C CA . ASP A 1 134 ? -48.738 -29.420 3.347 1.00 30.78 134 ASP A CA 1
ATOM 1059 C C . ASP A 1 134 ? -49.717 -28.856 4.383 1.00 30.78 134 ASP A C 1
ATOM 1061 O O . ASP A 1 134 ? -49.443 -28.865 5.583 1.00 30.78 134 ASP A O 1
ATOM 1065 N N . THR A 1 135 ? -50.886 -28.394 3.935 1.00 32.53 135 THR A N 1
ATOM 1066 C CA . THR A 1 135 ? -52.071 -28.303 4.801 1.00 32.53 135 THR A CA 1
ATOM 1067 C C . THR A 1 135 ? -53.281 -28.924 4.120 1.00 32.53 135 THR A C 1
ATOM 1069 O O . THR A 1 135 ? -53.633 -28.604 2.987 1.00 32.53 135 THR A O 1
ATOM 1072 N N . ILE A 1 136 ? -53.867 -29.839 4.883 1.00 33.16 136 ILE A N 1
ATOM 1073 C CA . ILE A 1 136 ? -54.940 -30.790 4.615 1.00 33.16 136 ILE A CA 1
ATOM 1074 C C . ILE A 1 136 ? -56.293 -30.096 4.378 1.00 33.16 136 ILE A C 1
ATOM 1076 O O . ILE A 1 136 ? -56.577 -29.031 4.920 1.00 33.16 136 ILE A O 1
ATOM 1080 N N . ALA A 1 137 ? -57.131 -30.745 3.569 1.00 28.75 137 ALA A N 1
ATOM 1081 C CA . ALA A 1 137 ? -58.447 -30.299 3.129 1.00 28.75 137 ALA A CA 1
ATOM 1082 C C . ALA A 1 137 ? -59.625 -30.655 4.074 1.00 28.75 137 ALA A C 1
ATOM 1084 O O . ALA A 1 137 ? -59.635 -31.734 4.663 1.00 28.75 137 ALA A O 1
ATOM 1085 N N . ARG A 1 138 ? -60.678 -29.807 3.980 1.00 28.92 138 ARG A N 1
ATOM 1086 C CA . ARG A 1 138 ? -62.150 -30.017 4.174 1.00 28.92 138 ARG A CA 1
ATOM 1087 C C . ARG A 1 138 ? -62.754 -30.078 5.602 1.00 28.92 138 ARG A C 1
ATOM 1089 O O . ARG A 1 138 ? -62.092 -30.587 6.496 1.00 28.92 138 ARG A O 1
ATOM 1096 N N . PRO A 1 139 ? -64.085 -29.823 5.771 1.00 37.81 139 PRO A N 1
ATOM 1097 C CA . PRO A 1 139 ? -65.020 -28.914 5.065 1.00 37.81 139 PRO A CA 1
ATOM 1098 C C . PRO A 1 139 ? -65.968 -28.092 6.002 1.00 37.81 139 PRO A C 1
ATOM 1100 O O . PRO A 1 139 ? -65.832 -28.117 7.219 1.00 37.81 139 PRO A O 1
ATOM 1103 N N . ALA A 1 140 ? -66.889 -27.367 5.351 1.00 30.50 140 ALA A N 1
ATOM 1104 C CA . ALA A 1 140 ? -67.956 -26.435 5.758 1.00 30.50 140 ALA A CA 1
ATOM 1105 C C . ALA A 1 140 ? -68.939 -26.843 6.887 1.00 30.50 140 ALA A C 1
ATOM 1107 O O . ALA A 1 140 ? -69.151 -28.032 7.103 1.00 30.50 140 ALA A O 1
ATOM 1108 N N . ASP A 1 141 ? -69.546 -25.851 7.572 1.00 27.66 141 ASP A N 1
ATOM 1109 C CA . ASP A 1 141 ? -70.961 -25.436 7.387 1.00 27.66 141 ASP A CA 1
ATOM 1110 C C . ASP A 1 141 ? -71.387 -24.226 8.279 1.00 27.66 141 ASP A C 1
ATOM 1112 O O . ASP A 1 141 ? -70.961 -24.095 9.423 1.00 27.66 141 ASP A O 1
ATOM 1116 N N . GLU A 1 142 ? -72.221 -23.360 7.675 1.00 30.89 142 GLU A N 1
ATOM 1117 C CA . GLU A 1 142 ? -73.348 -22.530 8.183 1.00 30.89 142 GLU A CA 1
ATOM 1118 C C . GLU A 1 142 ? -73.214 -21.343 9.192 1.00 30.89 142 GLU A C 1
ATOM 1120 O O . GLU A 1 142 ? -73.021 -21.492 10.391 1.00 30.89 142 GLU A O 1
ATOM 1125 N N . GLU A 1 143 ? -73.463 -20.146 8.623 1.00 29.92 143 GLU A N 1
ATOM 1126 C CA . GLU A 1 143 ? -74.443 -19.079 8.967 1.00 29.92 143 GLU A CA 1
ATOM 1127 C C . GLU A 1 143 ? -74.446 -18.202 10.258 1.00 29.92 143 GLU A C 1
ATOM 1129 O O . GLU A 1 143 ? -74.408 -18.654 11.395 1.00 29.92 143 GLU A O 1
ATOM 1134 N N . LEU A 1 144 ? -74.715 -16.907 9.976 1.00 29.69 144 LEU A N 1
ATOM 1135 C CA . LEU A 1 144 ? -75.461 -15.864 10.720 1.00 29.69 144 LEU A CA 1
ATOM 1136 C C . LEU A 1 144 ? -74.794 -14.976 11.809 1.00 29.69 144 LEU A C 1
ATOM 1138 O O . LEU A 1 144 ? -74.719 -15.298 12.987 1.00 29.69 144 LEU A O 1
ATOM 1142 N N . ASP A 1 145 ? -74.534 -13.736 11.367 1.00 26.52 145 ASP A N 1
ATOM 1143 C CA . ASP A 1 145 ? -75.099 -12.461 11.863 1.00 26.52 145 ASP A CA 1
ATOM 1144 C C . ASP A 1 145 ? -74.532 -11.738 13.121 1.00 26.52 145 ASP A C 1
ATOM 1146 O O . ASP A 1 145 ? -74.532 -12.230 14.244 1.00 26.52 145 ASP A O 1
ATOM 1150 N N . LYS A 1 146 ? -74.242 -10.441 12.888 1.00 26.95 146 LYS A N 1
ATOM 1151 C CA . LYS A 1 146 ? -74.221 -9.260 13.788 1.00 26.95 146 LYS A CA 1
ATOM 1152 C C . LYS A 1 146 ? -73.016 -8.892 14.684 1.00 26.95 146 LYS A C 1
ATOM 1154 O O . LYS A 1 146 ? -72.753 -9.485 15.721 1.00 26.95 146 LYS A O 1
ATOM 1159 N N . LYS A 1 147 ? -72.566 -7.660 14.379 1.00 24.73 147 LYS A N 1
ATOM 1160 C CA . LYS A 1 147 ? -72.348 -6.463 15.230 1.00 24.73 147 LYS A CA 1
ATOM 1161 C C . LYS A 1 147 ? -70.914 -5.960 15.430 1.00 24.73 147 LYS A C 1
ATOM 1163 O O . LYS A 1 147 ? -70.057 -6.599 16.023 1.00 24.73 147 LYS A O 1
ATOM 1168 N N . GLU A 1 148 ? -70.771 -4.716 14.973 1.00 31.70 148 GLU A N 1
ATOM 1169 C CA . GLU A 1 148 ? -69.826 -3.668 15.350 1.00 31.70 148 GLU A CA 1
ATOM 1170 C C . GLU A 1 148 ? -69.253 -3.783 16.770 1.00 31.70 148 GLU A C 1
ATOM 1172 O O . GLU A 1 148 ? -69.986 -3.732 17.758 1.00 31.70 148 GLU A O 1
ATOM 1177 N N . SER A 1 149 ? -67.924 -3.743 16.865 1.00 24.12 149 SER A N 1
ATOM 1178 C CA . SER A 1 149 ? -67.265 -2.863 17.830 1.00 24.12 149 SER A CA 1
ATOM 1179 C C . SER A 1 149 ? -65.876 -2.467 17.326 1.00 24.12 149 SER A C 1
ATOM 1181 O O . SER A 1 149 ? -64.989 -3.304 17.174 1.00 24.12 149 SER A O 1
ATOM 1183 N N . SER A 1 150 ? -65.727 -1.172 17.069 1.00 31.89 150 SER A N 1
ATOM 1184 C CA . SER A 1 150 ? -64.512 -0.366 17.201 1.00 31.89 150 SER A CA 1
ATOM 1185 C C . SER A 1 150 ? -63.277 -1.053 17.808 1.00 31.89 150 SER A C 1
ATOM 1187 O O . SER A 1 150 ? -63.268 -1.365 18.999 1.00 31.89 150 SER A O 1
ATOM 1189 N N . SER A 1 151 ? -62.181 -1.124 17.050 1.00 25.19 151 SER A N 1
ATOM 1190 C CA . SER A 1 151 ? -60.849 -0.839 17.596 1.00 25.19 151 SER A CA 1
ATOM 1191 C C . SER A 1 151 ? -59.841 -0.626 16.468 1.00 25.19 151 SER A C 1
ATOM 1193 O O . SER A 1 151 ? -59.550 -1.541 15.698 1.00 25.19 151 SER A O 1
ATOM 1195 N N . GLU A 1 152 ? -59.318 0.598 16.381 1.00 32.50 152 GLU A N 1
ATOM 1196 C CA . GLU A 1 152 ? -58.126 0.955 15.611 1.00 32.50 152 GLU A CA 1
ATOM 1197 C C . GLU A 1 152 ? -57.013 -0.060 15.882 1.00 32.50 152 GLU A C 1
ATOM 1199 O O . GLU A 1 152 ? -56.404 -0.083 16.954 1.00 32.50 152 GLU A O 1
ATOM 1204 N N . THR A 1 153 ? -56.738 -0.919 14.903 1.00 27.75 153 THR A N 1
ATOM 1205 C CA . THR A 1 153 ? -55.580 -1.804 14.962 1.00 27.75 153 THR A CA 1
ATOM 1206 C C . THR A 1 153 ? -54.461 -1.125 14.199 1.00 27.75 153 THR A C 1
ATOM 1208 O O . THR A 1 153 ? -54.378 -1.190 12.979 1.00 27.75 153 THR A O 1
ATOM 1211 N N . VAL A 1 154 ? -53.654 -0.410 14.980 1.00 34.12 154 VAL A N 1
ATOM 1212 C CA . VAL A 1 154 ? -52.323 0.104 14.663 1.00 34.12 154 VAL A CA 1
ATOM 1213 C C . VAL A 1 154 ? -51.640 -0.763 13.610 1.00 34.12 154 VAL A C 1
ATOM 1215 O O . VAL A 1 154 ? -51.341 -1.935 13.857 1.00 34.12 154 VAL A O 1
ATOM 1218 N N . GLU A 1 155 ? -51.381 -0.138 12.467 1.00 34.69 155 GLU A N 1
ATOM 1219 C CA . GLU A 1 155 ? -50.473 -0.579 11.422 1.00 34.69 155 GLU A CA 1
ATOM 1220 C C . GLU A 1 155 ? -49.171 -1.062 12.074 1.00 34.69 155 GLU A C 1
ATOM 1222 O O . GLU A 1 155 ? -48.310 -0.288 12.498 1.00 34.69 155 GLU A O 1
ATOM 1227 N N . LYS A 1 156 ? -49.026 -2.381 12.205 1.00 36.00 156 LYS A N 1
ATOM 1228 C CA . LYS A 1 156 ? -47.703 -2.986 12.274 1.00 36.00 156 LYS A CA 1
ATOM 1229 C C . LYS A 1 156 ? -47.166 -2.921 10.856 1.00 36.00 156 LYS A C 1
ATOM 1231 O O . LYS A 1 156 ? -47.302 -3.872 10.095 1.00 36.00 156 LYS A O 1
ATOM 1236 N N . GLU A 1 157 ? -46.582 -1.779 10.517 1.00 37.97 157 GLU A N 1
ATOM 1237 C CA . GLU A 1 157 ? -45.564 -1.717 9.482 1.00 37.97 157 GLU A CA 1
ATOM 1238 C C . GLU A 1 157 ? -44.447 -2.677 9.913 1.00 37.97 157 GLU A C 1
ATOM 1240 O O . GLU A 1 157 ? -43.510 -2.322 10.632 1.00 37.97 157 GLU A O 1
ATOM 1245 N N . GLU A 1 158 ? -44.571 -3.943 9.521 1.00 42.81 158 GLU A N 1
ATOM 1246 C CA . GLU A 1 158 ? -43.418 -4.798 9.309 1.00 42.81 158 GLU A CA 1
ATOM 1247 C C . GLU A 1 158 ? -42.631 -4.134 8.188 1.00 42.81 158 GLU A C 1
ATOM 1249 O O . GLU A 1 158 ? -42.835 -4.373 7.002 1.00 42.81 158 GLU A O 1
ATOM 1254 N N . GLN A 1 159 ? -41.772 -3.201 8.586 1.00 46.03 159 GLN A N 1
ATOM 1255 C CA . GLN A 1 159 ? -40.816 -2.546 7.721 1.00 46.03 159 GLN A CA 1
ATOM 1256 C C . GLN A 1 159 ? -39.736 -3.581 7.393 1.00 46.03 159 GLN A C 1
ATOM 1258 O O . GLN A 1 159 ? -38.611 -3.537 7.888 1.00 46.03 159 GLN A O 1
ATOM 1263 N N . THR A 1 160 ? -40.117 -4.582 6.600 1.00 41.12 160 THR A N 1
ATOM 1264 C CA . THR A 1 160 ? -39.202 -5.472 5.906 1.00 41.12 160 THR A CA 1
ATOM 1265 C C . THR A 1 160 ? -38.432 -4.594 4.938 1.00 41.12 160 THR A C 1
ATOM 1267 O O . THR A 1 160 ? -38.941 -4.195 3.893 1.00 41.12 160 THR A O 1
ATOM 1270 N N . VAL A 1 161 ? -37.222 -4.216 5.338 1.00 45.69 161 VAL A N 1
ATOM 1271 C CA . VAL A 1 161 ? -36.274 -3.524 4.471 1.00 45.69 161 VAL A CA 1
ATOM 1272 C C . VAL A 1 161 ? -35.909 -4.508 3.369 1.00 45.69 161 VAL A C 1
ATOM 1274 O O . VAL A 1 161 ? -35.091 -5.405 3.563 1.00 45.69 161 VAL A O 1
ATOM 1277 N N . THR A 1 162 ? -36.574 -4.392 2.225 1.00 50.44 162 THR A N 1
ATOM 1278 C CA . THR A 1 162 ? -36.245 -5.151 1.024 1.00 50.44 162 THR A CA 1
ATOM 1279 C C . THR A 1 162 ? -34.855 -4.714 0.591 1.00 50.44 162 THR A C 1
ATOM 1281 O O . THR A 1 162 ? -34.659 -3.561 0.213 1.00 50.44 162 THR A O 1
ATOM 1284 N N . ILE A 1 163 ? -33.872 -5.605 0.715 1.00 56.25 163 ILE A N 1
ATOM 1285 C CA . ILE A 1 163 ? -32.474 -5.299 0.407 1.00 56.25 163 ILE A CA 1
ATOM 1286 C C . ILE A 1 163 ? -32.304 -5.397 -1.117 1.00 56.25 163 ILE A C 1
ATOM 1288 O O . ILE A 1 163 ? -32.403 -6.503 -1.655 1.00 56.25 163 ILE A O 1
ATOM 1292 N N . PRO A 1 164 ? -32.072 -4.284 -1.839 1.00 55.53 164 PRO A N 1
ATOM 1293 C CA . PRO A 1 164 ? -31.751 -4.353 -3.256 1.00 55.53 164 PRO A CA 1
ATOM 1294 C C . PRO A 1 164 ? -30.400 -5.063 -3.468 1.00 55.53 164 PRO A C 1
ATOM 1296 O O . PRO A 1 164 ? -29.537 -5.032 -2.585 1.00 55.53 164 PRO A O 1
ATOM 1299 N N . PRO A 1 165 ? -30.198 -5.714 -4.629 1.00 58.28 165 PRO A N 1
ATOM 1300 C CA . PRO A 1 165 ? -28.981 -6.464 -4.920 1.00 58.28 165 PRO A CA 1
ATOM 1301 C C . PRO A 1 165 ? -27.727 -5.580 -4.804 1.00 58.28 165 PRO A C 1
ATOM 1303 O O . PRO A 1 165 ? -27.803 -4.376 -5.067 1.00 58.28 165 PRO A O 1
ATOM 1306 N N . PRO A 1 166 ? -26.565 -6.165 -4.443 1.00 60.62 166 PRO A N 1
ATOM 1307 C CA . PRO A 1 166 ? -25.348 -5.445 -4.086 1.00 60.62 166 PRO A CA 1
ATOM 1308 C C . PRO A 1 166 ? -24.661 -4.912 -5.344 1.00 60.62 166 PRO A C 1
ATOM 1310 O O . PRO A 1 166 ? -23.619 -5.402 -5.766 1.00 60.62 166 PRO A O 1
ATOM 1313 N N . ARG A 1 167 ? -25.258 -3.912 -5.984 1.00 54.78 167 ARG A N 1
ATOM 1314 C CA . ARG A 1 167 ? -24.531 -3.069 -6.925 1.00 54.78 167 ARG A CA 1
ATOM 1315 C C . ARG A 1 167 ? -24.025 -1.874 -6.131 1.00 54.78 167 ARG A C 1
ATOM 1317 O O . ARG A 1 167 ? -24.847 -1.201 -5.505 1.00 54.78 167 ARG A O 1
ATOM 1324 N N . PRO A 1 168 ? -22.706 -1.623 -6.090 1.00 59.50 168 PRO A N 1
ATOM 1325 C CA . PRO A 1 168 ? -22.202 -0.422 -5.450 1.00 59.50 168 PRO A CA 1
ATOM 1326 C C . PRO A 1 168 ? -22.898 0.778 -6.095 1.00 59.50 168 PRO A C 1
ATOM 1328 O O . PRO A 1 168 ? -22.857 0.951 -7.312 1.00 59.50 168 PRO A O 1
ATOM 1331 N N . VAL A 1 169 ? -23.565 1.596 -5.277 1.00 60.28 169 VAL A N 1
ATOM 1332 C CA . VAL A 1 169 ? -24.310 2.788 -5.729 1.00 60.28 169 VAL A CA 1
ATOM 1333 C C . VAL A 1 169 ? -23.420 3.796 -6.467 1.00 60.28 169 VAL A C 1
ATOM 1335 O O . VAL A 1 169 ? -23.921 4.677 -7.156 1.00 60.28 169 VAL A O 1
ATOM 1338 N N . TRP A 1 170 ? -22.101 3.648 -6.325 1.00 63.47 170 TRP A N 1
ATOM 1339 C CA . TRP A 1 170 ? -21.070 4.519 -6.879 1.00 63.47 170 TRP A CA 1
ATOM 1340 C C . TRP A 1 170 ? -20.581 4.120 -8.282 1.00 63.47 170 TRP A C 1
ATOM 1342 O O . TRP A 1 170 ? -19.794 4.864 -8.857 1.00 63.47 170 TRP A O 1
ATOM 1352 N N . GLY A 1 171 ? -21.051 3.002 -8.851 1.00 69.12 171 GLY A N 1
ATOM 1353 C CA . GLY A 1 171 ? -20.600 2.534 -10.168 1.00 69.12 171 GLY A CA 1
ATOM 1354 C C . GLY A 1 171 ? -19.118 2.137 -10.193 1.00 69.12 171 GLY A C 1
ATOM 1355 O O . GLY A 1 171 ? -18.554 1.763 -9.163 1.00 69.12 171 GLY A O 1
ATOM 1356 N N . ASP A 1 172 ? -18.497 2.208 -11.371 1.00 70.69 172 ASP A N 1
ATOM 1357 C CA . ASP A 1 172 ? -17.077 1.899 -11.554 1.00 70.69 172 ASP A CA 1
ATOM 1358 C C . ASP A 1 172 ? -16.209 3.055 -11.037 1.00 70.69 172 ASP A C 1
ATOM 1360 O O . ASP A 1 172 ? -16.170 4.147 -11.606 1.00 70.69 172 ASP A O 1
ATOM 1364 N N . ILE A 1 173 ? -15.511 2.819 -9.925 1.00 75.81 173 ILE A N 1
ATOM 1365 C CA . ILE A 1 173 ? -14.635 3.816 -9.306 1.00 75.81 173 ILE A CA 1
ATOM 1366 C C . ILE A 1 173 ? -13.266 3.748 -9.986 1.00 75.81 173 ILE A C 1
ATOM 1368 O O . ILE A 1 173 ? -12.498 2.819 -9.747 1.00 75.81 173 ILE A O 1
ATOM 1372 N N . ALA A 1 174 ? -12.931 4.744 -10.803 1.00 80.75 174 ALA A N 1
ATOM 1373 C CA . ALA A 1 174 ? -11.604 4.890 -11.397 1.00 80.75 174 ALA A CA 1
ATOM 1374 C C . ALA A 1 174 ? -10.907 6.139 -10.845 1.00 80.75 174 ALA A C 1
ATOM 1376 O O . ALA A 1 174 ? -11.507 7.212 -10.761 1.00 80.75 174 ALA A O 1
ATOM 1377 N N . HIS A 1 175 ? -9.632 6.009 -10.479 1.00 88.44 175 HIS A N 1
ATOM 1378 C CA . HIS A 1 175 ? -8.817 7.125 -10.009 1.00 88.44 175 HIS A CA 1
ATOM 1379 C C . HIS A 1 175 ? -7.516 7.179 -10.803 1.00 88.44 175 HIS A C 1
ATOM 1381 O O . HIS A 1 175 ? -6.778 6.202 -10.871 1.00 88.44 175 HIS A O 1
ATOM 1387 N N . ASN A 1 176 ? -7.186 8.335 -11.374 1.00 91.88 176 ASN A N 1
ATOM 1388 C CA . ASN A 1 176 ? -5.948 8.468 -12.134 1.00 91.88 176 ASN A CA 1
ATOM 1389 C C . ASN A 1 176 ? -4.726 8.158 -11.248 1.00 91.88 176 ASN A C 1
ATOM 1391 O O . ASN A 1 176 ? -4.607 8.647 -10.124 1.00 91.88 176 ASN A O 1
ATOM 1395 N N . GLY A 1 177 ? -3.797 7.349 -11.750 1.00 91.75 177 GLY A N 1
ATOM 1396 C CA . GLY A 1 177 ? -2.617 6.882 -11.019 1.00 91.75 177 GLY A CA 1
ATOM 1397 C C . GLY A 1 177 ? -2.827 5.594 -10.219 1.00 91.75 177 GLY A C 1
ATOM 1398 O O . GLY A 1 177 ? -1.844 5.065 -9.699 1.00 91.75 177 GLY A O 1
ATOM 1399 N N . TRP A 1 178 ? -4.060 5.086 -10.143 1.00 92.69 178 TRP A N 1
ATOM 1400 C CA . TRP A 1 178 ? -4.420 3.863 -9.429 1.00 92.69 178 TRP A CA 1
ATOM 1401 C C . TRP A 1 178 ? -5.345 2.984 -10.268 1.00 92.69 178 TRP A C 1
ATOM 1403 O O . TRP A 1 178 ? -6.216 3.473 -10.988 1.00 92.69 178 TRP A O 1
ATOM 1413 N N . SER A 1 179 ? -5.177 1.673 -10.158 1.00 90.62 179 SER A N 1
ATOM 1414 C CA . SER A 1 179 ? -6.159 0.734 -10.674 1.00 90.62 179 SER A CA 1
ATOM 1415 C C . SER A 1 179 ? -7.323 0.585 -9.702 1.00 90.62 179 SER A C 1
ATOM 1417 O O . SER A 1 179 ? -7.205 0.765 -8.486 1.00 90.62 179 SER A O 1
ATOM 1419 N N . THR A 1 180 ? -8.480 0.240 -10.250 1.00 84.88 180 THR A N 1
ATOM 1420 C CA . THR A 1 180 ? -9.673 -0.013 -9.454 1.00 84.88 180 THR A CA 1
ATOM 1421 C C . THR A 1 180 ? -9.476 -1.278 -8.601 1.00 84.88 180 THR A C 1
ATOM 1423 O O . THR A 1 180 ? -9.010 -2.300 -9.118 1.00 84.88 180 THR A O 1
ATOM 1426 N N . PRO A 1 181 ? -9.872 -1.274 -7.313 1.00 80.56 181 PRO A N 1
ATOM 1427 C CA . PRO A 1 181 ? -9.760 -2.449 -6.438 1.00 80.56 181 PRO A CA 1
ATOM 1428 C C . PRO A 1 181 ? -10.632 -3.630 -6.891 1.00 80.56 181 PRO A C 1
ATOM 1430 O O . PRO A 1 181 ? -10.385 -4.765 -6.503 1.00 80.56 181 PRO A O 1
ATOM 1433 N N . THR A 1 182 ? -11.646 -3.369 -7.715 1.00 76.31 182 THR A N 1
ATOM 1434 C CA . THR A 1 182 ? -12.511 -4.375 -8.346 1.00 76.31 182 THR A CA 1
ATOM 1435 C C . THR A 1 182 ? -12.061 -4.760 -9.757 1.00 76.31 182 THR A C 1
ATOM 1437 O O . THR A 1 182 ? -12.795 -5.466 -10.446 1.00 76.31 182 THR A O 1
ATOM 1440 N N . SER A 1 183 ? -10.899 -4.287 -10.225 1.00 79.38 183 SER A N 1
ATOM 1441 C CA . SER A 1 183 ? -10.395 -4.683 -11.542 1.00 79.38 183 SER A CA 1
ATOM 1442 C C . SER A 1 183 ? -10.024 -6.178 -11.549 1.00 79.38 183 SER A C 1
ATOM 1444 O O . SER A 1 183 ? -9.430 -6.662 -10.583 1.00 79.38 183 SER A O 1
ATOM 1446 N N . PRO A 1 184 ? -10.373 -6.928 -12.612 1.00 80.31 184 PRO A N 1
ATOM 1447 C CA . PRO A 1 184 ? -10.132 -8.371 -12.669 1.00 80.31 184 PRO A CA 1
ATOM 1448 C C . PRO A 1 184 ? -8.647 -8.719 -12.833 1.00 80.31 184 PRO A C 1
ATOM 1450 O O . PRO A 1 184 ? -8.209 -9.761 -12.353 1.00 80.31 184 PRO A O 1
ATOM 1453 N N . ASP A 1 185 ? -7.878 -7.850 -13.494 1.00 82.00 185 ASP A N 1
ATOM 1454 C CA . ASP A 1 185 ? -6.488 -8.141 -13.852 1.00 82.00 185 ASP A CA 1
ATOM 1455 C C . ASP A 1 185 ? -5.498 -7.681 -12.771 1.00 82.00 185 ASP 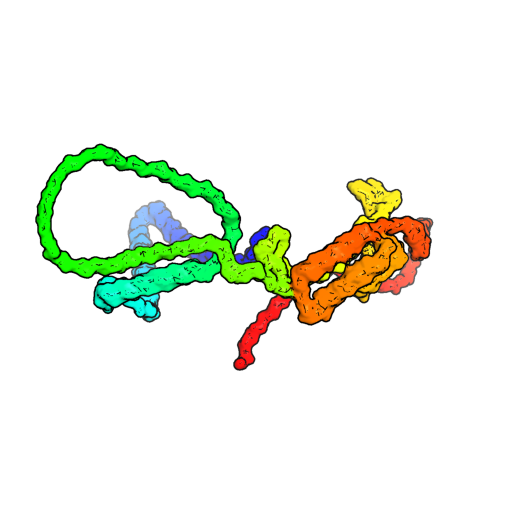A C 1
ATOM 1457 O O . ASP A 1 185 ? -4.568 -8.402 -12.414 1.00 82.00 185 ASP A O 1
ATOM 1461 N N . LEU A 1 186 ? -5.651 -6.440 -12.292 1.00 81.12 186 LEU A N 1
ATOM 1462 C CA . LEU A 1 186 ? -4.626 -5.717 -11.532 1.00 81.12 186 LEU A CA 1
ATOM 1463 C C . LEU A 1 186 ? -5.271 -4.956 -10.362 1.00 81.12 186 LEU A C 1
ATOM 1465 O O . LEU A 1 186 ? -5.305 -3.728 -10.403 1.00 81.12 186 LEU A O 1
ATOM 1469 N N . PRO A 1 187 ? -5.808 -5.630 -9.331 1.00 83.94 187 PRO A N 1
ATOM 1470 C CA . PRO A 1 187 ? -6.455 -4.949 -8.212 1.00 83.94 187 PRO A CA 1
ATOM 1471 C C . PRO A 1 187 ? -5.446 -4.146 -7.374 1.00 83.94 187 PRO A C 1
ATOM 1473 O O . PRO A 1 187 ? -4.361 -4.638 -7.070 1.00 83.94 187 PRO A O 1
ATOM 1476 N N . ASP A 1 188 ? -5.830 -2.928 -6.970 1.00 85.44 188 ASP A N 1
ATOM 1477 C CA . ASP A 1 188 ? -5.097 -2.075 -6.010 1.00 85.44 188 ASP A CA 1
ATOM 1478 C C . ASP A 1 188 ? -3.631 -1.768 -6.397 1.00 85.44 188 ASP A C 1
ATOM 1480 O O . ASP A 1 188 ? -2.709 -1.765 -5.581 1.00 85.44 188 ASP A O 1
ATOM 1484 N N . LEU A 1 189 ? -3.399 -1.525 -7.686 1.00 91.25 189 LEU A N 1
ATOM 1485 C CA . LEU A 1 189 ? -2.092 -1.238 -8.261 1.00 91.25 189 LEU A CA 1
ATOM 1486 C C . LEU A 1 189 ? -1.898 0.264 -8.453 1.00 91.25 189 LEU A C 1
ATOM 1488 O O . LEU A 1 189 ? -2.650 0.930 -9.162 1.00 91.25 189 LEU A O 1
ATOM 1492 N N . GLN A 1 190 ? -0.807 0.786 -7.906 1.00 93.81 190 GLN A N 1
ATOM 1493 C CA . GLN A 1 190 ? -0.382 2.153 -8.160 1.00 93.81 190 GLN A CA 1
ATOM 1494 C C . GLN A 1 190 ? 0.468 2.220 -9.438 1.00 93.81 190 GLN A C 1
ATOM 1496 O O . GLN A 1 190 ? 1.535 1.620 -9.505 1.00 93.81 190 GLN A O 1
ATOM 1501 N N . TYR A 1 191 ? 0.060 2.990 -10.448 1.00 94.31 191 TYR A N 1
ATOM 1502 C CA . TYR A 1 191 ? 0.751 2.993 -11.748 1.00 94.31 191 TYR A CA 1
ATOM 1503 C C . TYR A 1 191 ? 2.200 3.483 -11.671 1.00 94.31 191 TYR A C 1
ATOM 1505 O O . TYR A 1 191 ? 3.058 2.972 -12.390 1.00 94.31 191 TYR A O 1
ATOM 1513 N N . ILE A 1 192 ? 2.502 4.441 -10.785 1.00 93.94 192 ILE A N 1
ATOM 1514 C CA . ILE A 1 192 ? 3.862 4.987 -10.669 1.00 93.94 192 ILE A CA 1
ATOM 1515 C C . ILE A 1 192 ? 4.877 3.921 -10.262 1.00 93.94 192 ILE A C 1
ATOM 1517 O O . ILE A 1 192 ? 5.999 3.966 -10.747 1.00 93.94 192 ILE A O 1
ATOM 1521 N N . THR A 1 193 ? 4.503 2.939 -9.437 1.00 94.50 193 THR A N 1
ATOM 1522 C CA . THR A 1 193 ? 5.446 1.889 -9.031 1.00 94.50 193 THR A CA 1
ATOM 1523 C C . THR A 1 193 ? 5.887 1.082 -10.245 1.00 94.50 193 THR A C 1
ATOM 1525 O O . THR A 1 193 ? 7.079 0.913 -10.450 1.00 94.50 193 THR A O 1
ATOM 1528 N N . VAL A 1 194 ? 4.953 0.705 -11.122 1.00 94.94 194 VAL A N 1
ATOM 1529 C CA . VAL A 1 194 ? 5.266 0.009 -12.377 1.00 94.94 194 VAL A CA 1
ATOM 1530 C C . VAL A 1 194 ? 6.111 0.881 -13.300 1.00 94.94 194 VAL A C 1
ATOM 1532 O O . VAL A 1 194 ? 7.113 0.411 -13.828 1.00 94.94 194 VAL A O 1
ATOM 1535 N N . ILE A 1 195 ? 5.748 2.158 -13.463 1.00 95.06 195 ILE A N 1
ATOM 1536 C CA . ILE A 1 195 ? 6.481 3.101 -14.323 1.00 95.06 195 ILE A CA 1
ATOM 1537 C C . ILE A 1 195 ? 7.942 3.236 -13.874 1.00 95.06 195 ILE A C 1
ATOM 1539 O O . ILE A 1 195 ? 8.837 3.298 -14.714 1.00 95.06 195 ILE A O 1
ATOM 1543 N N . LEU A 1 196 ? 8.205 3.266 -12.563 1.00 94.38 196 LEU A N 1
ATOM 1544 C CA . LEU A 1 196 ? 9.569 3.344 -12.036 1.00 94.38 196 LEU A CA 1
ATOM 1545 C C . LEU A 1 196 ? 10.406 2.100 -12.368 1.00 94.38 196 LEU A C 1
ATOM 1547 O O . LEU A 1 196 ? 11.616 2.241 -12.532 1.00 94.38 196 LEU A O 1
ATOM 1551 N N . GLU A 1 197 ? 9.771 0.936 -12.520 1.00 95.38 197 GLU A N 1
ATOM 1552 C CA . GLU A 1 197 ? 10.428 -0.343 -12.813 1.00 95.38 197 GLU A CA 1
ATOM 1553 C C . GLU A 1 197 ? 10.642 -0.603 -14.315 1.00 95.38 197 GLU A C 1
ATOM 1555 O O . GLU A 1 197 ? 11.521 -1.383 -14.681 1.00 95.38 197 GLU A O 1
ATOM 1560 N N . LEU A 1 198 ? 9.901 0.063 -15.213 1.00 95.56 198 LEU A N 1
ATOM 1561 C CA . LEU A 1 198 ? 10.033 -0.147 -16.668 1.00 95.56 198 LEU A CA 1
ATOM 1562 C C . LEU A 1 198 ? 11.479 -0.026 -17.198 1.00 95.56 198 LEU A C 1
ATOM 1564 O O . LEU A 1 198 ? 11.877 -0.889 -17.984 1.00 95.56 198 LEU A O 1
ATOM 1568 N N . PRO A 1 199 ? 12.299 0.964 -16.780 1.00 94.69 199 PRO A N 1
ATOM 1569 C CA . PRO A 1 199 ? 13.699 1.047 -17.200 1.00 94.69 199 PRO A CA 1
ATOM 1570 C C . PRO A 1 199 ? 14.508 -0.202 -16.841 1.00 94.69 199 PRO A C 1
ATOM 1572 O O . PRO A 1 199 ? 15.308 -0.668 -17.649 1.00 94.69 199 PRO A O 1
ATOM 1575 N N . HIS A 1 200 ? 14.282 -0.749 -15.645 1.00 94.44 200 HIS A N 1
ATOM 1576 C CA . HIS A 1 200 ? 14.994 -1.924 -15.145 1.00 94.44 200 HIS A CA 1
ATOM 1577 C C . HIS A 1 200 ? 14.598 -3.185 -15.912 1.00 94.44 200 HIS A C 1
ATOM 1579 O O . HIS A 1 200 ? 15.440 -4.034 -16.184 1.00 94.44 200 HIS A O 1
ATOM 1585 N N . LEU A 1 201 ? 13.332 -3.291 -16.319 1.00 95.31 201 LEU A N 1
ATOM 1586 C CA . LEU A 1 201 ? 12.858 -4.410 -17.132 1.00 95.31 201 LEU A CA 1
ATOM 1587 C C . LEU A 1 201 ? 13.409 -4.375 -18.566 1.00 95.31 201 LEU A C 1
ATOM 1589 O O . LEU A 1 201 ? 13.733 -5.427 -19.112 1.00 95.31 201 LEU A O 1
ATOM 1593 N N . ILE A 1 202 ? 13.544 -3.186 -19.164 1.00 94.25 202 ILE A N 1
ATOM 1594 C CA . ILE A 1 202 ? 14.183 -3.001 -20.483 1.00 94.25 202 ILE A CA 1
ATOM 1595 C C . ILE A 1 202 ? 15.651 -3.413 -20.408 1.00 94.25 202 ILE A C 1
ATOM 1597 O O . ILE A 1 202 ? 16.111 -4.172 -21.255 1.00 94.25 202 ILE A O 1
ATOM 1601 N N . GLU A 1 203 ? 16.365 -2.963 -19.376 1.00 94.38 203 GLU A N 1
ATOM 1602 C CA . GLU A 1 203 ? 17.765 -3.326 -19.145 1.00 94.38 203 GLU A CA 1
ATOM 1603 C C . GLU A 1 203 ? 17.933 -4.835 -18.928 1.00 94.38 203 GLU A C 1
ATOM 1605 O O . GLU A 1 203 ? 18.748 -5.473 -19.592 1.00 94.38 203 GLU A O 1
ATOM 1610 N N . ALA A 1 204 ? 17.114 -5.435 -18.060 1.00 93.31 204 ALA A N 1
ATOM 1611 C CA . ALA A 1 204 ? 17.140 -6.874 -17.818 1.00 93.31 204 ALA A CA 1
ATOM 1612 C C . ALA A 1 204 ? 16.875 -7.672 -19.104 1.00 93.31 204 ALA A C 1
ATOM 1614 O O . ALA A 1 204 ? 17.538 -8.679 -19.362 1.00 93.31 204 ALA A O 1
ATOM 1615 N N . LYS A 1 205 ? 15.935 -7.209 -19.940 1.00 92.44 205 LYS A N 1
ATOM 1616 C CA . LYS A 1 205 ? 15.666 -7.832 -21.236 1.00 92.44 205 LYS A CA 1
ATOM 1617 C C . LYS A 1 205 ? 16.849 -7.679 -22.190 1.00 92.44 205 LYS A C 1
ATOM 1619 O O . LYS A 1 205 ? 17.218 -8.671 -22.813 1.00 92.44 205 LYS A O 1
ATOM 1624 N N . ALA A 1 206 ? 17.455 -6.499 -22.286 1.00 91.62 206 ALA A N 1
ATOM 1625 C CA . ALA A 1 206 ? 18.620 -6.273 -23.135 1.00 91.62 206 ALA A CA 1
ATOM 1626 C C . ALA A 1 206 ? 19.789 -7.187 -22.732 1.00 91.62 206 ALA A C 1
ATOM 1628 O O . ALA A 1 206 ? 20.318 -7.898 -23.576 1.00 91.62 206 ALA A O 1
ATOM 1629 N N . VAL A 1 207 ? 20.112 -7.274 -21.438 1.00 91.00 207 VAL A N 1
ATOM 1630 C CA . VAL A 1 207 ? 21.177 -8.157 -20.926 1.00 91.00 207 VAL A CA 1
ATOM 1631 C C . VAL A 1 207 ? 20.872 -9.638 -21.183 1.00 91.00 207 VAL A C 1
ATOM 1633 O O . VAL A 1 207 ? 21.776 -10.404 -21.501 1.00 91.00 207 VAL A O 1
ATOM 1636 N N . SER A 1 208 ? 19.601 -10.054 -21.122 1.00 89.75 208 SER A N 1
ATOM 1637 C CA . SER A 1 208 ? 19.211 -11.439 -21.445 1.00 89.75 208 SER A CA 1
ATOM 1638 C C . SER A 1 208 ? 19.425 -11.831 -22.914 1.00 89.75 208 SER A C 1
ATOM 1640 O O . SER A 1 208 ? 19.360 -13.011 -23.243 1.00 89.75 208 SER A O 1
ATOM 1642 N N . LEU A 1 209 ? 19.638 -10.850 -23.796 1.00 88.06 209 LEU A N 1
ATOM 1643 C CA . LEU A 1 209 ? 19.883 -11.037 -25.227 1.00 88.06 209 LEU A CA 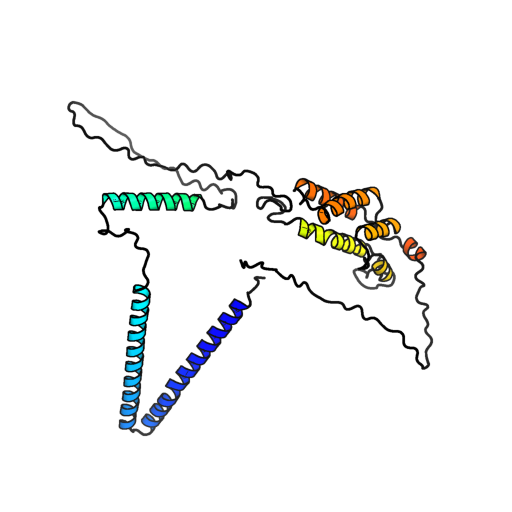1
ATOM 1644 C C . LEU A 1 209 ? 21.378 -11.041 -25.582 1.00 88.06 209 LEU A C 1
ATOM 1646 O O . LEU A 1 209 ? 21.722 -11.057 -26.768 1.00 88.06 209 LEU A O 1
ATOM 1650 N N . ALA A 1 210 ? 22.258 -11.025 -24.577 1.00 86.50 210 ALA A N 1
ATOM 1651 C CA . ALA A 1 210 ? 23.689 -11.196 -24.771 1.00 86.50 210 ALA A CA 1
ATOM 1652 C C . ALA A 1 210 ? 23.983 -12.570 -25.415 1.00 86.50 210 ALA A C 1
ATOM 1654 O O . ALA A 1 210 ? 23.422 -13.578 -24.972 1.00 86.50 210 ALA A O 1
ATOM 1655 N N . PRO A 1 211 ? 24.842 -12.636 -26.450 1.00 82.88 211 PRO A N 1
ATOM 1656 C CA . PRO A 1 211 ? 25.271 -13.898 -27.038 1.00 82.88 211 PRO A CA 1
ATOM 1657 C C . PRO A 1 211 ? 25.932 -14.818 -26.000 1.00 82.88 211 PRO A C 1
ATOM 1659 O O . PRO A 1 211 ? 26.589 -14.324 -25.078 1.00 82.88 211 PRO A O 1
ATOM 1662 N N . PRO A 1 212 ? 25.775 -16.147 -26.132 1.00 81.62 212 PRO A N 1
ATOM 1663 C CA . PRO A 1 212 ? 26.520 -17.091 -25.312 1.00 81.62 212 PRO A CA 1
ATOM 1664 C C . PRO A 1 212 ? 28.015 -17.004 -25.636 1.00 81.62 212 PRO A C 1
ATOM 1666 O O . PRO A 1 212 ? 28.394 -16.845 -26.798 1.00 81.62 212 PRO A O 1
ATOM 1669 N N . ASP A 1 213 ? 28.847 -17.123 -24.607 1.00 77.38 213 ASP A N 1
ATOM 1670 C CA . ASP A 1 213 ? 30.297 -17.206 -24.741 1.00 77.38 213 ASP A CA 1
ATOM 1671 C C . ASP A 1 213 ? 30.685 -18.513 -25.454 1.00 77.38 213 ASP A C 1
ATOM 1673 O O . ASP A 1 213 ? 30.219 -19.598 -25.090 1.00 77.38 213 ASP A O 1
ATOM 1677 N N . ALA A 1 214 ? 31.528 -18.404 -26.484 1.00 68.25 214 ALA A N 1
ATOM 1678 C CA . ALA A 1 214 ? 31.960 -19.533 -27.305 1.00 68.25 214 ALA A CA 1
ATOM 1679 C C . ALA A 1 214 ? 32.832 -20.532 -26.521 1.00 68.25 214 ALA A C 1
ATOM 1681 O O . ALA A 1 214 ? 32.857 -21.712 -26.866 1.00 68.25 214 ALA A O 1
ATOM 1682 N N . GLU A 1 215 ? 33.492 -20.079 -25.450 1.00 67.56 215 GLU A N 1
ATOM 1683 C CA . GLU A 1 215 ? 34.420 -20.875 -24.633 1.00 67.56 215 GLU A CA 1
ATOM 1684 C C . GLU A 1 215 ? 33.757 -21.485 -23.377 1.00 67.56 215 GLU A C 1
ATOM 1686 O O . GLU A 1 215 ? 34.406 -22.151 -22.563 1.00 67.56 215 GLU A O 1
ATOM 1691 N N . SER A 1 216 ? 32.447 -21.284 -23.179 1.00 64.38 216 SER A N 1
ATOM 1692 C CA . SER A 1 216 ? 31.759 -21.740 -21.967 1.00 64.38 216 SER A CA 1
ATOM 1693 C C . SER A 1 216 ? 31.304 -23.200 -22.052 1.00 64.38 216 SER A C 1
ATOM 1695 O O . SER A 1 216 ? 30.372 -23.544 -22.773 1.00 64.38 216 SER A O 1
ATOM 1697 N N . ALA A 1 217 ? 31.892 -24.063 -21.219 1.00 63.56 217 ALA A N 1
ATOM 1698 C CA . ALA A 1 217 ? 31.511 -25.476 -21.076 1.00 63.56 217 ALA A CA 1
ATOM 1699 C C . ALA A 1 217 ? 30.327 -25.727 -20.106 1.00 63.56 217 ALA A C 1
ATOM 1701 O O . ALA A 1 217 ? 30.143 -26.847 -19.627 1.00 63.56 217 ALA A O 1
ATOM 1702 N N . SER A 1 218 ? 29.558 -24.692 -19.751 1.00 66.75 218 SER A N 1
ATOM 1703 C CA . SER A 1 218 ? 28.463 -24.771 -18.768 1.00 66.75 218 SER A CA 1
ATOM 1704 C C . SER A 1 218 ? 27.085 -24.901 -19.431 1.00 66.75 218 SER A C 1
ATOM 1706 O O . SER A 1 218 ? 26.880 -24.418 -20.540 1.00 66.75 218 SER A O 1
ATOM 1708 N N . GLU A 1 219 ? 26.129 -25.560 -18.763 1.00 67.25 219 GLU A N 1
ATOM 1709 C CA . GLU A 1 219 ? 24.756 -25.737 -19.260 1.00 67.25 219 GLU A CA 1
ATOM 1710 C C . GLU A 1 219 ? 23.745 -25.118 -18.267 1.00 67.25 219 GLU A C 1
ATOM 1712 O O . GLU A 1 219 ? 23.625 -25.612 -17.140 1.00 67.25 219 GLU A O 1
ATOM 1717 N N . PRO A 1 220 ? 23.013 -24.042 -18.635 1.00 68.12 220 PRO A N 1
ATOM 1718 C CA . PRO A 1 220 ? 23.083 -23.302 -19.902 1.00 68.12 220 PRO A CA 1
ATOM 1719 C C . PRO A 1 220 ? 24.374 -22.461 -20.044 1.00 68.12 220 PRO A C 1
ATOM 1721 O O . PRO A 1 220 ? 24.946 -22.072 -19.024 1.00 68.12 220 PRO A O 1
ATOM 1724 N N . PRO A 1 221 ? 24.811 -22.161 -21.285 1.00 74.00 221 PRO A N 1
ATOM 1725 C CA . PRO A 1 221 ? 26.058 -21.444 -21.556 1.00 74.00 221 PRO A CA 1
ATOM 1726 C C . PRO A 1 221 ? 26.053 -20.047 -20.933 1.00 74.00 221 PRO A C 1
ATOM 1728 O O . PRO A 1 221 ? 25.044 -19.336 -20.977 1.00 74.00 221 PRO A O 1
ATOM 1731 N N . LEU A 1 222 ? 27.189 -19.656 -20.350 1.00 79.81 222 LEU A N 1
ATOM 1732 C CA . LEU A 1 222 ? 27.355 -18.327 -19.766 1.00 79.81 222 LEU A CA 1
ATOM 1733 C C . LEU A 1 222 ? 27.292 -17.255 -20.870 1.00 79.81 222 LEU A C 1
ATOM 1735 O O . LEU A 1 222 ? 27.834 -17.470 -21.954 1.00 79.81 222 LEU A O 1
ATOM 1739 N N . PRO A 1 223 ? 26.638 -16.106 -20.621 1.00 80.44 223 PRO A N 1
ATOM 1740 C CA . PRO A 1 223 ? 26.645 -14.994 -21.564 1.00 80.44 223 PRO A CA 1
ATOM 1741 C C . PRO A 1 223 ? 28.041 -14.362 -21.641 1.00 80.44 223 PRO A C 1
ATOM 1743 O O . PRO A 1 223 ? 28.721 -14.244 -20.619 1.00 80.44 223 PRO A O 1
ATOM 1746 N N . ASP A 1 224 ? 28.437 -13.913 -22.834 1.00 82.38 224 ASP A N 1
ATOM 1747 C CA . ASP A 1 224 ? 29.687 -13.176 -23.035 1.00 82.38 224 ASP A CA 1
ATOM 1748 C C . ASP A 1 224 ? 29.691 -11.892 -22.187 1.00 82.38 224 ASP A C 1
ATOM 1750 O O . ASP A 1 224 ? 28.844 -11.005 -22.337 1.00 82.38 224 ASP A O 1
ATOM 1754 N N . ILE A 1 225 ? 30.668 -11.793 -21.283 1.00 83.56 225 ILE A N 1
ATOM 1755 C CA . ILE A 1 225 ? 30.819 -10.686 -20.332 1.00 83.56 225 ILE A CA 1
ATOM 1756 C C . ILE A 1 225 ? 30.985 -9.351 -21.070 1.00 83.56 225 ILE A C 1
ATOM 1758 O O . ILE A 1 225 ? 30.474 -8.330 -20.606 1.00 83.56 225 ILE A O 1
ATOM 1762 N N . ARG A 1 226 ? 31.648 -9.350 -22.235 1.00 82.06 226 ARG A N 1
ATOM 1763 C CA . ARG A 1 226 ? 31.870 -8.139 -23.041 1.00 82.06 226 ARG A CA 1
ATOM 1764 C C . ARG A 1 226 ? 30.559 -7.621 -23.623 1.00 82.06 226 ARG A C 1
ATOM 1766 O O . ARG A 1 226 ? 30.265 -6.430 -23.536 1.00 82.06 226 ARG A O 1
ATOM 1773 N N . ALA A 1 227 ? 29.736 -8.522 -24.153 1.00 82.94 227 ALA A N 1
ATOM 1774 C CA . ALA A 1 227 ? 28.410 -8.176 -24.650 1.00 82.94 227 ALA A CA 1
ATOM 1775 C C . ALA A 1 227 ? 27.491 -7.667 -23.527 1.00 82.94 227 ALA A C 1
ATOM 1777 O O . ALA A 1 227 ? 26.732 -6.719 -23.732 1.00 82.94 227 ALA A O 1
ATOM 1778 N N . VAL A 1 228 ? 27.580 -8.260 -22.331 1.00 87.06 228 VAL A N 1
ATOM 1779 C CA . VAL A 1 228 ? 26.811 -7.821 -21.157 1.00 87.06 228 VAL A CA 1
ATOM 1780 C C . VAL A 1 228 ? 27.188 -6.401 -20.730 1.00 87.06 228 VAL A C 1
ATOM 1782 O O . VAL A 1 228 ? 26.284 -5.611 -20.461 1.00 87.06 228 VAL A O 1
ATOM 1785 N N . ASP A 1 229 ? 28.476 -6.051 -20.705 1.00 86.75 229 ASP A N 1
ATOM 1786 C CA . ASP A 1 229 ? 28.933 -4.708 -20.309 1.00 86.75 229 ASP A CA 1
ATOM 1787 C C . ASP A 1 229 ? 28.426 -3.618 -21.270 1.00 86.75 229 ASP A C 1
ATOM 1789 O O . ASP A 1 229 ? 27.953 -2.567 -20.841 1.00 86.75 229 ASP A O 1
ATOM 1793 N N . VAL A 1 230 ? 28.408 -3.910 -22.575 1.00 87.12 230 VAL A N 1
ATOM 1794 C CA . VAL A 1 230 ? 27.877 -3.004 -23.611 1.00 87.12 230 VAL A CA 1
ATOM 1795 C C . VAL A 1 230 ? 26.355 -2.819 -23.503 1.00 87.12 230 VAL A C 1
ATOM 1797 O O . VAL A 1 230 ? 25.830 -1.750 -23.839 1.00 87.12 230 VAL A O 1
ATOM 1800 N N . LEU A 1 231 ? 25.639 -3.855 -23.055 1.00 89.12 231 LEU A N 1
ATOM 1801 C CA . LEU A 1 231 ? 24.178 -3.861 -22.929 1.00 89.12 231 LEU A CA 1
ATOM 1802 C C . LEU A 1 231 ? 23.673 -3.275 -21.620 1.00 89.12 231 LEU A C 1
ATOM 1804 O O . LEU A 1 231 ? 22.536 -2.793 -21.561 1.00 89.12 231 LEU A O 1
ATOM 1808 N N . GLN A 1 232 ? 24.483 -3.334 -20.571 1.00 92.06 232 GLN A N 1
ATOM 1809 C CA . GLN A 1 232 ? 24.126 -2.808 -19.270 1.00 92.06 232 GLN A CA 1
ATOM 1810 C C . GLN A 1 232 ? 24.037 -1.279 -19.316 1.00 92.06 232 GLN A C 1
ATOM 1812 O O . GLN A 1 232 ? 24.858 -0.600 -19.928 1.00 92.06 232 GLN A O 1
ATOM 1817 N N . ARG A 1 233 ? 23.035 -0.701 -18.645 1.00 93.12 233 ARG A N 1
ATOM 1818 C CA . ARG A 1 233 ? 22.857 0.752 -18.635 1.00 93.12 233 ARG A CA 1
ATOM 1819 C C . ARG A 1 233 ? 23.841 1.401 -17.649 1.00 93.12 233 ARG A C 1
ATOM 1821 O O . ARG A 1 233 ? 23.770 1.130 -16.446 1.00 93.12 233 ARG A O 1
ATOM 1828 N N . PRO A 1 234 ? 24.703 2.343 -18.079 1.00 90.50 234 PRO A N 1
ATOM 1829 C CA . PRO A 1 234 ? 25.525 3.110 -17.149 1.00 90.50 234 PRO A CA 1
ATOM 1830 C C . PRO A 1 234 ? 24.658 3.980 -16.228 1.00 90.50 234 PRO A C 1
ATOM 1832 O O . PRO A 1 234 ? 23.690 4.597 -16.665 1.00 90.50 234 PRO A O 1
ATOM 1835 N N . ALA A 1 235 ? 25.039 4.108 -14.954 1.00 86.44 235 ALA A N 1
ATOM 1836 C CA . ALA A 1 235 ? 24.247 4.839 -13.952 1.00 86.44 235 ALA A CA 1
ATOM 1837 C C . ALA A 1 235 ? 23.996 6.326 -14.292 1.00 86.44 235 ALA A C 1
ATOM 1839 O O . ALA A 1 235 ? 23.006 6.896 -13.839 1.00 86.44 235 ALA A O 1
ATOM 1840 N N . ALA A 1 236 ? 24.877 6.947 -15.082 1.00 89.75 236 ALA A N 1
ATOM 1841 C CA . ALA A 1 236 ? 24.747 8.339 -15.519 1.00 89.75 236 ALA A CA 1
ATOM 1842 C C . ALA A 1 236 ? 23.849 8.519 -16.760 1.00 89.75 236 ALA A C 1
ATOM 1844 O O . ALA A 1 236 ? 23.485 9.643 -17.089 1.00 89.75 236 ALA A O 1
ATOM 1845 N N . MET A 1 237 ? 23.496 7.435 -17.454 1.00 91.00 237 MET A N 1
ATOM 1846 C CA . MET A 1 237 ? 22.759 7.483 -18.717 1.00 91.00 237 MET A CA 1
ATOM 1847 C C . MET A 1 237 ? 21.249 7.531 -18.459 1.00 91.00 237 MET A C 1
ATOM 1849 O O . MET A 1 237 ? 20.737 6.724 -17.684 1.00 91.00 237 MET A 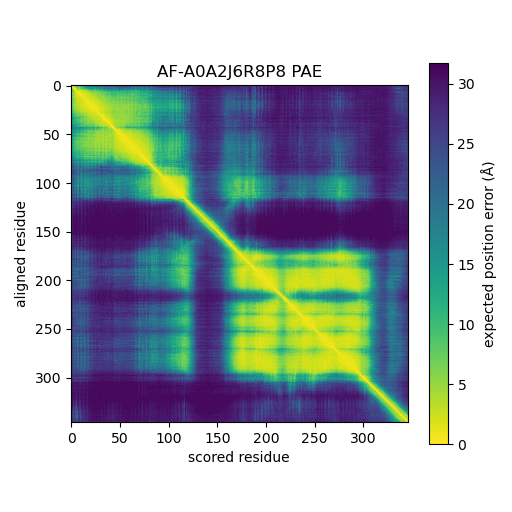O 1
ATOM 1853 N N . GLY A 1 238 ? 20.502 8.436 -19.099 1.00 91.94 238 GLY A N 1
ATOM 1854 C CA . GLY A 1 238 ? 19.034 8.469 -19.022 1.00 91.94 238 GLY A CA 1
ATOM 1855 C C . GLY A 1 238 ? 18.372 7.290 -19.750 1.00 91.94 238 GLY A C 1
ATOM 1856 O O . GLY A 1 238 ? 19.018 6.603 -20.535 1.00 91.94 238 GLY A O 1
ATOM 1857 N N . LEU A 1 239 ? 17.072 7.040 -19.525 1.00 93.31 239 LEU A N 1
ATOM 1858 C CA . LEU A 1 239 ? 16.352 6.001 -20.289 1.00 93.31 239 LEU A CA 1
ATOM 1859 C C . LEU A 1 239 ? 16.306 6.336 -21.786 1.00 93.31 239 LEU A C 1
ATOM 1861 O O . LEU A 1 239 ? 16.461 5.451 -22.619 1.00 93.31 239 LEU A O 1
ATOM 1865 N N . ARG A 1 240 ? 16.106 7.616 -22.113 1.00 94.75 240 ARG A N 1
ATOM 1866 C CA . ARG A 1 240 ? 16.081 8.111 -23.491 1.00 94.75 240 ARG A CA 1
ATOM 1867 C C . ARG A 1 240 ? 17.388 7.805 -24.218 1.00 94.75 240 ARG A C 1
ATOM 1869 O O . ARG A 1 240 ? 17.362 7.189 -25.279 1.00 94.75 240 ARG A O 1
ATOM 1876 N N . ASP A 1 241 ? 18.510 8.178 -23.610 1.00 94.56 241 ASP A N 1
ATOM 1877 C CA . ASP A 1 241 ? 19.844 7.938 -24.167 1.00 94.56 241 ASP A CA 1
ATOM 1878 C C . ASP A 1 241 ? 20.132 6.438 -24.281 1.00 94.56 241 ASP A C 1
ATOM 1880 O O . ASP A 1 241 ? 20.664 5.983 -25.288 1.00 94.56 241 ASP A O 1
ATOM 1884 N N . TYR A 1 242 ? 19.702 5.655 -23.288 1.00 94.75 242 TYR A N 1
ATOM 1885 C CA . TYR A 1 242 ? 19.859 4.204 -23.291 1.00 94.75 242 TYR A CA 1
ATOM 1886 C C . TYR A 1 242 ? 19.085 3.520 -24.424 1.00 94.75 242 TYR A C 1
ATOM 1888 O O . TYR A 1 242 ? 19.631 2.676 -25.126 1.00 94.75 242 TYR A O 1
ATOM 1896 N N . ILE A 1 243 ? 17.832 3.910 -24.665 1.00 93.69 243 ILE A N 1
ATOM 1897 C CA . ILE A 1 243 ? 17.056 3.388 -25.798 1.00 93.69 243 ILE A CA 1
ATOM 1898 C C . ILE A 1 243 ? 17.677 3.824 -27.134 1.00 93.69 243 ILE A C 1
ATOM 1900 O O . ILE A 1 243 ? 17.710 3.033 -28.078 1.00 93.69 243 ILE A O 1
ATOM 1904 N N . GLY A 1 244 ? 18.229 5.040 -27.210 1.00 93.12 244 GLY A N 1
ATOM 1905 C CA . GLY A 1 244 ? 19.012 5.493 -28.363 1.00 93.12 244 GLY A CA 1
ATOM 1906 C C . GLY A 1 244 ? 20.241 4.614 -28.620 1.00 93.12 244 GLY A C 1
ATOM 1907 O O . GLY A 1 244 ? 20.454 4.177 -29.748 1.00 93.12 244 GLY A O 1
ATOM 1908 N N . HIS A 1 245 ? 20.991 4.280 -27.567 1.00 92.00 245 HIS A N 1
ATOM 1909 C CA . HIS A 1 245 ? 22.143 3.370 -27.611 1.00 92.00 245 HIS A CA 1
ATOM 1910 C C . HIS A 1 245 ? 21.758 1.963 -28.087 1.00 92.00 245 HIS A C 1
ATOM 1912 O O . HIS A 1 245 ? 22.367 1.433 -29.014 1.00 92.00 245 HIS A O 1
ATOM 1918 N N . LEU A 1 246 ? 20.682 1.387 -27.540 1.00 91.44 246 LEU A N 1
ATOM 1919 C CA . LEU A 1 246 ? 20.167 0.080 -27.970 1.00 91.44 246 LEU A CA 1
ATOM 1920 C C . LEU A 1 246 ? 19.676 0.079 -29.426 1.00 91.44 246 LEU A C 1
ATOM 1922 O O . LEU A 1 246 ? 19.791 -0.932 -30.117 1.00 91.44 246 LEU A O 1
ATOM 1926 N N . THR A 1 247 ? 19.139 1.203 -29.901 1.00 92.31 247 THR A N 1
ATOM 1927 C CA . THR A 1 247 ? 18.742 1.367 -31.307 1.00 92.31 247 THR A CA 1
ATOM 1928 C C . THR A 1 247 ? 19.972 1.460 -32.211 1.00 92.31 247 THR A C 1
ATOM 1930 O O . THR A 1 247 ? 20.005 0.834 -33.265 1.00 92.31 247 THR A O 1
ATOM 1933 N N . HIS A 1 248 ? 21.014 2.181 -31.785 1.00 90.06 248 HIS A N 1
ATOM 1934 C CA . HIS A 1 248 ? 22.271 2.314 -32.524 1.00 90.06 248 HIS A CA 1
ATOM 1935 C C . HIS A 1 248 ? 23.018 0.979 -32.665 1.00 90.06 248 HIS A C 1
ATOM 1937 O O . HIS A 1 248 ? 23.505 0.659 -33.744 1.00 90.06 248 HIS A O 1
ATOM 1943 N N . ILE A 1 249 ? 23.064 0.171 -31.600 1.00 87.25 249 ILE A N 1
ATOM 1944 C CA . ILE A 1 249 ? 23.660 -1.179 -31.621 1.00 87.25 249 ILE A CA 1
ATOM 1945 C C . ILE A 1 249 ? 22.779 -2.176 -32.402 1.00 87.25 249 ILE A C 1
ATOM 1947 O O . ILE A 1 249 ? 23.190 -3.299 -32.677 1.00 87.25 249 ILE A O 1
ATOM 1951 N N . GLY A 1 250 ? 21.565 -1.784 -32.799 1.00 85.00 250 GLY A N 1
ATOM 1952 C CA . GLY A 1 250 ? 20.657 -2.633 -33.571 1.00 85.00 250 GLY A CA 1
ATOM 1953 C C . GLY A 1 250 ? 19.918 -3.680 -32.735 1.00 85.00 250 GLY A C 1
ATOM 1954 O O . GLY A 1 250 ? 19.282 -4.567 -33.300 1.00 85.00 250 GLY A O 1
ATOM 1955 N N . VAL A 1 251 ? 19.954 -3.566 -31.402 1.00 88.56 251 VAL A N 1
ATOM 1956 C CA . VAL A 1 251 ? 19.147 -4.399 -30.496 1.00 88.56 251 VAL A CA 1
ATOM 1957 C C . VAL A 1 251 ? 17.670 -4.102 -30.711 1.00 88.56 251 VAL A C 1
ATOM 1959 O O . VAL A 1 251 ? 16.868 -5.022 -30.812 1.00 88.56 251 VAL A O 1
ATOM 1962 N N . ILE A 1 252 ? 17.305 -2.822 -30.824 1.00 90.31 252 ILE A N 1
ATOM 1963 C CA . ILE A 1 252 ? 15.939 -2.390 -31.140 1.00 90.31 252 ILE A CA 1
ATOM 1964 C C . ILE A 1 252 ? 15.849 -2.127 -32.642 1.00 90.31 252 ILE A C 1
ATOM 1966 O O . ILE A 1 252 ? 16.490 -1.214 -33.156 1.00 90.31 252 ILE A O 1
ATOM 1970 N N . SER A 1 253 ? 15.036 -2.910 -33.355 1.00 84.50 253 SER A N 1
ATOM 1971 C CA . SER A 1 253 ? 14.970 -2.833 -34.823 1.00 84.50 253 SER A CA 1
ATOM 1972 C C . SER A 1 253 ? 14.133 -1.672 -35.371 1.00 84.50 253 SER A C 1
ATOM 1974 O O . SER A 1 253 ? 14.326 -1.280 -36.519 1.00 84.50 253 SER A O 1
ATOM 1976 N N . SER A 1 254 ? 13.202 -1.117 -34.586 1.00 87.94 254 SER A N 1
ATOM 1977 C CA . SER A 1 254 ? 12.322 -0.028 -35.029 1.00 87.94 254 SER A CA 1
ATOM 1978 C C . SER A 1 254 ? 12.410 1.188 -34.111 1.00 87.94 254 SER A C 1
ATOM 1980 O O . SER A 1 254 ? 11.929 1.173 -32.976 1.00 87.94 254 SER A O 1
ATOM 1982 N N . ALA A 1 255 ? 12.982 2.273 -34.636 1.00 88.50 255 ALA A N 1
ATOM 1983 C CA . ALA A 1 255 ? 13.109 3.538 -33.919 1.00 88.50 255 ALA A CA 1
ATOM 1984 C C . ALA A 1 255 ? 11.750 4.204 -33.628 1.00 88.50 255 ALA A C 1
ATOM 1986 O O . ALA A 1 255 ? 11.629 4.907 -32.629 1.00 88.50 255 ALA A O 1
ATOM 1987 N N . SER A 1 256 ? 10.716 3.966 -34.449 1.00 90.75 256 SER A N 1
ATOM 1988 C CA . SER A 1 256 ? 9.393 4.580 -34.251 1.00 90.75 256 SER A CA 1
ATOM 1989 C C . SER A 1 256 ? 8.688 4.056 -32.995 1.00 90.75 256 SER A C 1
ATOM 1991 O O . SER A 1 256 ? 8.104 4.824 -32.237 1.00 90.75 256 SER A O 1
ATOM 1993 N N . ILE A 1 257 ? 8.809 2.752 -32.725 1.00 91.06 257 ILE A N 1
ATOM 1994 C CA . ILE A 1 257 ? 8.219 2.105 -31.541 1.00 91.06 257 ILE A CA 1
ATOM 1995 C C . ILE A 1 257 ? 8.883 2.647 -30.267 1.00 91.06 257 ILE A C 1
ATOM 1997 O O . ILE A 1 257 ? 8.217 2.956 -29.277 1.00 91.06 257 ILE A O 1
ATOM 2001 N N . ALA A 1 258 ? 10.207 2.818 -30.313 1.00 91.44 258 ALA A N 1
ATOM 2002 C CA . ALA A 1 258 ? 10.985 3.399 -29.228 1.00 91.44 258 ALA A CA 1
ATOM 2003 C C . ALA A 1 258 ? 10.579 4.850 -28.925 1.00 91.44 258 ALA A C 1
ATOM 2005 O O . ALA A 1 258 ? 10.444 5.210 -27.755 1.00 91.44 258 ALA A O 1
ATOM 2006 N N . THR A 1 259 ? 10.354 5.682 -29.949 1.00 93.88 259 THR A N 1
ATOM 2007 C CA . THR A 1 259 ? 9.949 7.081 -29.748 1.00 93.88 259 THR A CA 1
ATOM 2008 C C . THR A 1 259 ? 8.547 7.212 -29.164 1.00 93.88 259 THR A C 1
ATOM 2010 O O . THR A 1 259 ? 8.349 8.035 -28.269 1.00 93.88 259 THR A O 1
ATOM 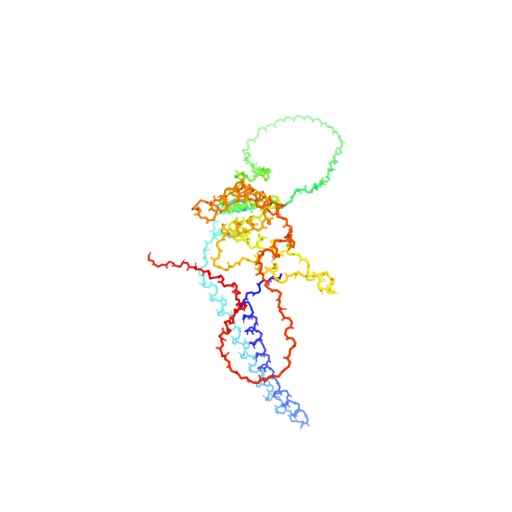2013 N N . ASP A 1 260 ? 7.601 6.382 -29.608 1.00 94.12 260 ASP A N 1
ATOM 2014 C CA . ASP A 1 260 ? 6.221 6.406 -29.111 1.00 94.12 260 ASP A CA 1
ATOM 2015 C C . ASP A 1 260 ? 6.152 5.977 -27.641 1.00 94.12 260 ASP A C 1
ATOM 2017 O O . ASP A 1 260 ? 5.510 6.637 -26.819 1.00 94.12 260 ASP A O 1
ATOM 2021 N N . PHE A 1 261 ? 6.888 4.919 -27.282 1.00 96.12 261 PHE A N 1
ATOM 2022 C CA . PHE A 1 261 ? 7.045 4.501 -25.891 1.00 96.12 261 PHE A CA 1
ATOM 2023 C C . PHE A 1 261 ? 7.702 5.592 -25.036 1.00 96.12 261 PHE A C 1
ATOM 2025 O O . PHE A 1 261 ? 7.216 5.889 -23.944 1.00 96.12 261 PHE A O 1
ATOM 2032 N N . LEU A 1 262 ? 8.791 6.205 -25.518 1.00 95.88 262 LEU A N 1
ATOM 2033 C CA . LEU A 1 262 ? 9.501 7.255 -24.787 1.00 95.88 262 LEU A CA 1
ATOM 2034 C C . LEU A 1 262 ? 8.606 8.465 -24.519 1.00 95.88 262 LEU A C 1
ATOM 2036 O O . LEU A 1 262 ? 8.604 8.959 -23.396 1.00 95.88 262 LEU A O 1
ATOM 2040 N N . ALA A 1 263 ? 7.808 8.903 -25.495 1.00 95.56 263 ALA A N 1
ATOM 2041 C CA . ALA A 1 263 ? 6.880 10.016 -25.314 1.00 95.56 263 ALA A CA 1
ATOM 2042 C C . ALA A 1 263 ? 5.836 9.719 -24.222 1.00 95.56 263 ALA A C 1
ATOM 2044 O O . ALA A 1 263 ? 5.622 10.539 -23.324 1.00 95.56 263 ALA A O 1
ATOM 2045 N N . SER A 1 264 ? 5.234 8.525 -24.245 1.00 95.00 264 SER A N 1
ATOM 2046 C CA . SER A 1 264 ? 4.277 8.088 -23.221 1.00 95.00 264 SER A CA 1
ATOM 2047 C C . SER A 1 264 ? 4.928 7.918 -21.845 1.00 95.00 264 SER A C 1
ATOM 2049 O O . SER A 1 264 ? 4.341 8.306 -20.835 1.00 95.00 264 SER A O 1
ATOM 2051 N N . TYR A 1 265 ? 6.146 7.374 -21.780 1.00 96.06 265 TYR A N 1
ATOM 2052 C CA . TYR A 1 265 ? 6.895 7.192 -20.535 1.00 96.06 265 TYR A CA 1
ATOM 2053 C C . TYR A 1 265 ? 7.328 8.529 -19.920 1.00 96.06 265 TYR A C 1
ATOM 2055 O O . TYR A 1 265 ? 7.164 8.743 -18.718 1.00 96.06 265 TYR A O 1
ATOM 2063 N N . GLU A 1 266 ? 7.859 9.446 -20.731 1.00 95.56 266 GLU A N 1
ATOM 2064 C CA . GLU A 1 266 ? 8.262 10.785 -20.298 1.00 95.56 266 GLU A CA 1
ATOM 2065 C C . GLU A 1 266 ? 7.046 11.569 -19.793 1.00 95.56 266 GLU A C 1
ATOM 2067 O O . GLU A 1 266 ? 7.112 12.176 -18.723 1.00 95.56 266 GLU A O 1
ATOM 2072 N N . TYR A 1 267 ? 5.906 11.480 -20.488 1.00 95.00 267 TYR A N 1
ATOM 2073 C CA . TYR A 1 267 ? 4.645 12.030 -19.994 1.00 95.00 267 TYR A CA 1
ATOM 2074 C C . TYR A 1 267 ? 4.245 11.395 -18.656 1.00 95.00 267 TYR A C 1
ATOM 2076 O O . TYR A 1 267 ? 3.973 12.104 -17.691 1.00 95.00 267 TYR A O 1
ATOM 2084 N N . ALA A 1 268 ? 4.259 10.069 -18.550 1.00 94.94 268 ALA A N 1
ATOM 2085 C CA . ALA A 1 268 ? 3.864 9.361 -17.336 1.00 94.94 268 ALA A CA 1
ATOM 2086 C C . ALA A 1 268 ? 4.741 9.686 -16.115 1.00 94.94 268 ALA A C 1
ATOM 2088 O O . ALA A 1 268 ? 4.246 9.707 -14.988 1.00 94.94 268 ALA A O 1
ATOM 2089 N N . ARG A 1 269 ? 6.041 9.922 -16.327 1.00 93.06 269 ARG A N 1
ATOM 2090 C CA . ARG A 1 269 ? 7.017 10.132 -15.252 1.00 93.06 269 ARG A CA 1
ATOM 2091 C C . ARG A 1 269 ? 7.235 11.596 -14.888 1.00 93.06 269 ARG A C 1
ATOM 2093 O O . ARG A 1 269 ? 7.440 11.895 -13.713 1.00 93.06 269 ARG A O 1
ATOM 2100 N N . PHE A 1 270 ? 7.254 12.481 -15.879 1.00 93.50 270 PHE A N 1
ATOM 2101 C CA . PHE A 1 270 ? 7.606 13.888 -15.689 1.00 93.50 270 PHE A CA 1
ATOM 2102 C C . PHE A 1 270 ? 6.405 14.826 -15.756 1.00 93.50 270 PHE A C 1
ATOM 2104 O O . PHE A 1 270 ? 6.531 15.991 -15.376 1.00 93.50 270 PHE A O 1
ATOM 2111 N N . SER A 1 271 ? 5.235 14.358 -16.203 1.00 91.50 271 SER A N 1
ATOM 2112 C CA . SER A 1 271 ? 4.034 15.179 -16.087 1.00 91.50 271 SER A CA 1
ATOM 2113 C C . SER A 1 271 ? 3.558 15.253 -14.635 1.00 91.50 271 SER A C 1
ATOM 2115 O O . SER A 1 271 ? 3.737 14.345 -13.827 1.00 91.50 271 SER A O 1
ATOM 2117 N N . THR A 1 272 ? 2.896 16.357 -14.306 1.00 89.62 272 THR A N 1
ATOM 2118 C CA . THR A 1 272 ? 2.218 16.546 -13.017 1.00 89.62 272 THR A CA 1
ATOM 2119 C C . THR A 1 272 ? 0.834 15.894 -12.981 1.00 89.62 272 THR A C 1
ATOM 2121 O O . THR A 1 272 ? 0.124 16.015 -11.982 1.00 89.62 272 THR A O 1
ATOM 2124 N N . LYS A 1 273 ? 0.419 15.228 -14.069 1.00 92.00 273 LYS A N 1
ATOM 2125 C CA . LYS A 1 273 ? -0.912 14.643 -14.224 1.00 92.00 273 LYS A CA 1
ATOM 2126 C C . LYS A 1 273 ? -0.822 13.118 -14.121 1.00 92.00 273 LYS A C 1
ATOM 2128 O O . LYS A 1 273 ? -0.151 12.499 -14.941 1.00 92.00 273 LYS A O 1
ATOM 2133 N N . PRO A 1 274 ? -1.507 12.490 -13.154 1.00 91.69 274 PRO A N 1
ATOM 2134 C CA . PRO A 1 274 ? -1.516 11.037 -13.061 1.00 91.69 274 PRO A CA 1
ATOM 2135 C C . PRO A 1 274 ? -2.248 10.413 -14.261 1.00 91.69 274 PRO A C 1
ATOM 2137 O O . PRO A 1 274 ? -3.231 10.975 -14.752 1.00 91.69 274 PRO A O 1
ATOM 2140 N N . LEU A 1 275 ? -1.780 9.243 -14.710 1.00 93.25 275 LEU A N 1
ATOM 2141 C CA . LEU A 1 275 ? -2.343 8.531 -15.863 1.00 93.25 275 LEU A CA 1
ATOM 2142 C C . LEU A 1 275 ? -3.743 7.976 -15.583 1.00 93.25 275 LEU A C 1
ATOM 2144 O O . LEU A 1 275 ? -3.999 7.454 -14.497 1.00 93.25 275 LEU A O 1
ATOM 2148 N N . SER A 1 276 ? -4.621 8.004 -16.585 1.00 92.94 276 SER A N 1
ATOM 2149 C CA . SER A 1 276 ? -5.840 7.186 -16.566 1.00 92.94 276 SER A CA 1
ATOM 2150 C C . SER A 1 276 ? -5.513 5.701 -16.778 1.00 92.94 276 SER A C 1
ATOM 2152 O O . SER A 1 276 ? -4.430 5.346 -17.248 1.00 92.94 276 SER A O 1
ATOM 2154 N N . GLU A 1 277 ? -6.466 4.815 -16.482 1.00 91.19 277 GLU A N 1
ATOM 2155 C CA . GLU A 1 277 ? -6.305 3.376 -16.734 1.00 91.19 277 GLU A CA 1
ATOM 2156 C C . GLU A 1 277 ? -6.016 3.070 -18.212 1.00 91.19 277 GLU A C 1
ATOM 2158 O O . GLU A 1 277 ? -5.128 2.279 -18.525 1.00 91.19 277 GLU A O 1
ATOM 2163 N N . THR A 1 278 ? -6.725 3.725 -19.131 1.00 92.00 278 THR A N 1
ATOM 2164 C CA . THR A 1 278 ? -6.527 3.546 -20.576 1.00 92.00 278 THR A CA 1
ATOM 2165 C C . THR A 1 278 ? -5.120 3.943 -21.010 1.00 92.00 278 THR A C 1
ATOM 2167 O O . THR A 1 278 ? -4.442 3.159 -21.665 1.00 92.00 278 THR A O 1
ATOM 2170 N N . GLN A 1 279 ? -4.643 5.108 -20.563 1.00 94.44 279 GLN A N 1
ATOM 2171 C CA . GLN A 1 279 ? -3.295 5.596 -20.858 1.00 94.44 279 GLN A CA 1
ATOM 2172 C C . GLN A 1 279 ? -2.217 4.673 -20.291 1.00 94.44 279 GLN A C 1
ATOM 2174 O O . GLN A 1 279 ? -1.226 4.400 -20.962 1.00 94.44 279 GLN A O 1
ATOM 2179 N N . PHE A 1 280 ? -2.411 4.166 -19.071 1.00 94.62 280 PHE A N 1
ATOM 2180 C CA . PHE A 1 280 ? -1.497 3.192 -18.484 1.00 94.62 280 PHE A CA 1
ATOM 2181 C C . PHE A 1 280 ? -1.464 1.892 -19.297 1.00 94.62 280 PHE A C 1
ATOM 2183 O O . PHE A 1 280 ? -0.387 1.387 -19.608 1.00 94.62 280 PHE A O 1
ATOM 2190 N N . ARG A 1 281 ? -2.626 1.368 -19.705 1.00 93.12 281 ARG A N 1
ATOM 2191 C CA . ARG A 1 281 ? -2.699 0.167 -20.550 1.00 93.12 281 ARG A CA 1
ATOM 2192 C C . ARG A 1 281 ? -2.025 0.384 -21.902 1.00 93.12 281 ARG A C 1
ATOM 2194 O O . ARG A 1 281 ? -1.326 -0.512 -22.366 1.00 93.12 281 ARG A O 1
ATOM 2201 N N . ASP A 1 282 ? -2.191 1.549 -22.515 1.00 95.62 282 ASP A N 1
ATOM 2202 C CA . ASP A 1 282 ? -1.545 1.871 -23.788 1.00 95.62 282 ASP A CA 1
ATOM 2203 C C . ASP A 1 282 ? -0.022 2.013 -23.640 1.00 95.62 282 ASP A C 1
ATOM 2205 O O . ASP A 1 282 ? 0.714 1.432 -24.438 1.00 95.62 282 ASP A O 1
ATOM 2209 N N . LEU A 1 283 ? 0.464 2.636 -22.559 1.00 96.06 283 LEU A N 1
ATOM 2210 C CA . LEU A 1 283 ? 1.890 2.645 -22.210 1.00 96.06 283 LEU A CA 1
ATOM 2211 C C . LEU A 1 283 ? 2.443 1.219 -22.051 1.00 96.06 283 LEU A C 1
ATOM 2213 O O . LEU A 1 283 ? 3.506 0.905 -22.582 1.00 96.06 283 LEU A O 1
ATOM 2217 N N . MET A 1 284 ? 1.719 0.332 -21.359 1.00 95.75 284 MET A N 1
ATOM 2218 C CA . MET A 1 284 ? 2.136 -1.064 -21.182 1.00 95.75 284 MET A CA 1
ATOM 2219 C C . MET A 1 284 ? 2.136 -1.857 -22.497 1.00 95.75 284 MET A C 1
ATOM 2221 O O . MET A 1 284 ? 2.986 -2.731 -22.680 1.00 95.75 284 MET A O 1
ATOM 2225 N N . LYS A 1 285 ? 1.226 -1.557 -23.434 1.00 95.88 285 LYS A N 1
ATOM 2226 C CA . LYS A 1 285 ? 1.239 -2.152 -24.782 1.00 95.88 285 LYS A CA 1
ATOM 2227 C C . LYS A 1 285 ? 2.479 -1.721 -25.560 1.00 95.88 285 LYS A C 1
ATOM 2229 O O . LYS A 1 285 ? 3.180 -2.590 -26.070 1.00 95.88 285 LYS A O 1
ATOM 2234 N N . GLN A 1 286 ? 2.769 -0.418 -25.589 1.00 95.50 286 GLN A N 1
ATOM 2235 C CA . GLN A 1 286 ? 3.958 0.138 -26.247 1.00 95.50 286 GLN A CA 1
ATOM 2236 C C . GLN A 1 286 ? 5.244 -0.427 -25.636 1.00 95.50 286 GLN A C 1
ATOM 2238 O O . GLN A 1 286 ? 6.141 -0.859 -26.351 1.00 95.50 286 GLN A O 1
ATOM 2243 N N . PHE A 1 287 ? 5.309 -0.518 -24.307 1.00 96.06 287 PHE A N 1
ATOM 2244 C CA . PHE A 1 287 ? 6.409 -1.168 -23.598 1.00 96.06 287 PHE A CA 1
ATOM 2245 C C . PHE A 1 287 ? 6.606 -2.623 -24.045 1.00 96.06 287 PHE A C 1
ATOM 2247 O O . PHE A 1 287 ? 7.717 -3.039 -24.371 1.00 96.06 287 PHE A O 1
ATOM 2254 N N . ALA A 1 288 ? 5.528 -3.407 -24.099 1.00 94.88 288 ALA A N 1
ATOM 2255 C CA . ALA A 1 288 ? 5.602 -4.794 -24.539 1.00 94.88 288 ALA A CA 1
ATOM 2256 C C . ALA A 1 288 ? 6.011 -4.911 -26.017 1.00 94.88 288 ALA A C 1
ATOM 2258 O O . ALA A 1 288 ? 6.646 -5.889 -26.403 1.00 94.88 288 ALA A O 1
ATOM 2259 N N . GLU A 1 289 ? 5.647 -3.942 -26.853 1.00 94.75 289 GLU A N 1
ATOM 2260 C CA . GLU A 1 289 ? 6.085 -3.861 -28.245 1.00 94.75 289 GLU A CA 1
ATOM 2261 C C . GLU A 1 289 ? 7.589 -3.579 -28.352 1.00 94.75 289 GLU A C 1
ATOM 2263 O O . GLU A 1 289 ? 8.286 -4.295 -29.073 1.00 94.75 289 GLU A O 1
ATOM 2268 N N . VAL A 1 290 ? 8.116 -2.649 -27.545 1.00 94.31 290 VAL A N 1
ATOM 2269 C CA . VAL A 1 290 ? 9.563 -2.408 -27.426 1.00 94.31 290 VAL A CA 1
ATOM 2270 C C . VAL A 1 290 ? 10.288 -3.702 -27.055 1.00 94.31 290 VAL A C 1
ATOM 2272 O O . VAL A 1 290 ? 11.208 -4.098 -27.767 1.00 94.31 290 VAL A O 1
ATOM 2275 N N . LEU A 1 291 ? 9.839 -4.419 -26.018 1.00 93.69 291 LEU A N 1
ATOM 2276 C CA . LEU A 1 291 ? 10.468 -5.683 -25.607 1.00 93.69 291 LEU A CA 1
ATOM 2277 C C . LEU A 1 291 ? 10.409 -6.778 -26.686 1.00 93.69 291 LEU A C 1
ATOM 2279 O O . LEU A 1 291 ? 11.312 -7.610 -26.750 1.00 93.69 291 LEU A O 1
ATOM 2283 N N . ARG A 1 292 ? 9.356 -6.806 -27.517 1.00 92.25 292 ARG A N 1
ATOM 2284 C CA . ARG A 1 292 ? 9.228 -7.753 -28.641 1.00 92.25 292 ARG A CA 1
ATOM 2285 C C . ARG A 1 292 ? 10.122 -7.394 -29.821 1.00 92.25 292 ARG A C 1
ATOM 2287 O O . ARG A 1 292 ? 10.546 -8.290 -30.537 1.00 92.25 292 ARG A O 1
ATOM 2294 N N . SER A 1 293 ? 10.390 -6.107 -30.022 1.00 90.88 293 SER A N 1
ATOM 2295 C CA . SER A 1 293 ? 11.275 -5.618 -31.083 1.00 90.88 293 SER A CA 1
ATOM 2296 C C . SER A 1 293 ? 12.767 -5.804 -30.779 1.00 90.88 293 SER A C 1
ATOM 2298 O O . SER A 1 293 ? 13.595 -5.517 -31.642 1.00 90.88 293 SER A O 1
ATOM 2300 N N . MET A 1 294 ? 13.107 -6.253 -29.563 1.00 91.19 294 MET A N 1
ATOM 2301 C CA . MET A 1 294 ? 14.485 -6.493 -29.151 1.00 91.19 294 MET A CA 1
ATOM 2302 C C . MET A 1 294 ? 15.013 -7.823 -29.693 1.00 91.19 294 MET A C 1
ATOM 2304 O O . MET A 1 294 ? 14.489 -8.889 -29.363 1.00 91.19 294 MET A O 1
ATOM 2308 N N . ASN A 1 295 ? 16.092 -7.747 -30.466 1.00 88.44 295 ASN A N 1
ATOM 2309 C CA . ASN A 1 295 ? 16.776 -8.878 -31.081 1.00 88.44 295 ASN A CA 1
ATOM 2310 C C . ASN A 1 295 ? 18.146 -9.137 -30.427 1.00 88.44 295 ASN A C 1
ATOM 2312 O O . ASN A 1 295 ? 18.745 -8.210 -29.876 1.00 88.44 295 ASN A O 1
ATOM 2316 N N . PRO A 1 296 ? 18.646 -10.389 -30.459 1.00 84.06 296 PRO A N 1
ATOM 2317 C CA . PRO A 1 296 ? 19.971 -10.718 -29.940 1.00 84.06 296 PRO A CA 1
ATOM 2318 C C . PRO A 1 296 ? 21.063 -9.955 -30.687 1.00 84.06 296 PRO A C 1
ATOM 2320 O O . PRO A 1 296 ? 20.950 -9.699 -31.890 1.00 84.06 296 PRO A O 1
ATOM 2323 N N . LEU A 1 297 ? 22.135 -9.606 -29.976 1.00 77.38 297 LEU A N 1
ATOM 2324 C CA . LEU A 1 297 ? 23.248 -8.888 -30.592 1.00 77.38 297 LEU A CA 1
ATOM 2325 C C . LEU A 1 297 ? 23.941 -9.814 -31.580 1.00 77.38 297 LEU A C 1
ATOM 2327 O O . LEU A 1 297 ? 24.286 -10.949 -31.260 1.00 77.38 297 LEU A O 1
ATOM 2331 N N . THR A 1 298 ? 24.157 -9.320 -32.794 1.00 72.56 298 THR A N 1
ATOM 2332 C CA . THR A 1 298 ? 24.896 -10.086 -33.794 1.00 72.56 298 THR A CA 1
ATOM 2333 C C . THR A 1 298 ? 26.399 -9.978 -33.494 1.00 72.56 298 THR A C 1
ATOM 2335 O O . THR A 1 298 ? 26.886 -8.857 -33.327 1.00 72.56 298 THR A O 1
ATOM 2338 N N . PRO A 1 299 ? 27.163 -11.089 -33.481 1.00 65.94 299 PRO A N 1
ATOM 2339 C CA . PRO A 1 299 ? 28.599 -11.091 -33.161 1.00 65.94 299 PRO A CA 1
ATOM 2340 C C . PRO A 1 299 ? 29.451 -10.149 -34.029 1.00 65.94 299 PRO A C 1
ATOM 2342 O O . PRO A 1 299 ? 30.485 -9.657 -33.589 1.00 65.94 299 PRO A O 1
ATOM 2345 N N . ALA A 1 300 ? 28.995 -9.837 -35.247 1.00 61.72 300 ALA A N 1
ATOM 2346 C CA . ALA A 1 300 ? 29.651 -8.890 -36.152 1.00 61.72 300 ALA A CA 1
ATOM 2347 C C . ALA A 1 300 ? 29.713 -7.452 -35.599 1.00 61.72 300 ALA A C 1
ATOM 2349 O O . ALA A 1 300 ? 30.641 -6.713 -35.913 1.00 61.72 300 ALA A O 1
ATOM 2350 N N . ILE A 1 301 ? 28.746 -7.060 -34.762 1.00 65.25 301 ILE A N 1
ATOM 2351 C CA . ILE A 1 301 ? 28.699 -5.724 -34.155 1.00 65.25 301 ILE A CA 1
ATOM 2352 C C . ILE A 1 301 ? 29.689 -5.646 -32.989 1.00 65.25 301 ILE A C 1
ATOM 2354 O O . ILE A 1 301 ? 30.393 -4.648 -32.858 1.00 65.25 301 ILE A O 1
ATOM 2358 N N . LEU A 1 302 ? 29.825 -6.727 -32.211 1.00 63.41 302 LEU A N 1
ATOM 2359 C CA . LEU A 1 302 ? 30.844 -6.845 -31.160 1.00 63.41 302 LEU A CA 1
ATOM 2360 C C . LEU A 1 302 ? 32.264 -6.765 -31.741 1.00 63.41 302 LEU A C 1
ATOM 2362 O O . LEU A 1 302 ? 33.107 -6.080 -31.175 1.00 63.41 302 LEU A O 1
ATOM 2366 N N . ALA A 1 303 ? 32.499 -7.376 -32.907 1.00 61.09 303 ALA A N 1
ATOM 2367 C CA . ALA A 1 303 ? 33.775 -7.277 -33.622 1.00 61.09 303 ALA A CA 1
ATOM 2368 C C . ALA A 1 303 ? 34.062 -5.863 -34.169 1.00 61.09 303 ALA A C 1
ATOM 2370 O O . ALA A 1 303 ? 35.216 -5.475 -34.285 1.00 61.09 303 ALA A O 1
ATOM 2371 N N . SER A 1 304 ? 33.026 -5.078 -34.492 1.00 59.31 304 SER A N 1
ATOM 2372 C CA . SER A 1 304 ? 33.180 -3.687 -34.955 1.00 59.31 304 SER A CA 1
ATOM 2373 C C . SER A 1 304 ? 33.384 -2.664 -33.831 1.00 59.31 304 SER A C 1
ATOM 2375 O O . SER A 1 304 ? 33.795 -1.539 -34.099 1.00 59.31 304 SER A O 1
ATOM 2377 N N . LEU A 1 305 ? 33.075 -3.044 -32.587 1.00 59.25 305 LEU A N 1
ATOM 2378 C CA . LEU A 1 305 ? 33.229 -2.210 -31.390 1.00 59.25 305 LEU A CA 1
ATOM 2379 C C . LEU A 1 305 ? 34.647 -2.273 -30.790 1.00 59.25 305 LEU A C 1
ATOM 2381 O O . LEU A 1 305 ? 34.869 -1.630 -29.770 1.00 59.25 305 LEU A O 1
ATOM 2385 N N . ASP A 1 306 ? 35.561 -3.020 -31.424 1.00 51.09 306 ASP A N 1
ATOM 2386 C CA . ASP A 1 306 ? 37.006 -3.087 -31.155 1.00 51.09 306 ASP A CA 1
ATOM 2387 C C . ASP A 1 306 ? 37.359 -3.034 -29.660 1.00 51.09 306 ASP A C 1
ATOM 2389 O O . ASP A 1 306 ? 37.945 -2.085 -29.142 1.00 51.09 306 ASP A O 1
ATOM 2393 N N . ILE A 1 307 ? 36.938 -4.072 -28.935 1.00 51.78 307 ILE A N 1
ATOM 2394 C CA . ILE A 1 307 ? 37.565 -4.410 -27.660 1.00 51.78 307 ILE A CA 1
ATOM 2395 C C . ILE A 1 307 ? 38.616 -5.449 -28.018 1.00 51.78 307 ILE A C 1
ATOM 2397 O O . ILE A 1 307 ? 38.257 -6.608 -28.252 1.00 51.78 307 ILE A O 1
ATOM 2401 N N . ASP A 1 308 ? 39.882 -5.034 -28.071 1.00 46.97 308 ASP A N 1
ATOM 2402 C CA . ASP A 1 308 ? 41.021 -5.916 -28.322 1.00 46.97 308 ASP A CA 1
ATOM 2403 C C . ASP A 1 308 ? 40.845 -7.251 -27.561 1.00 46.97 308 ASP A C 1
ATOM 2405 O O . ASP A 1 308 ? 40.420 -7.260 -26.388 1.00 46.97 308 ASP A O 1
ATOM 2409 N 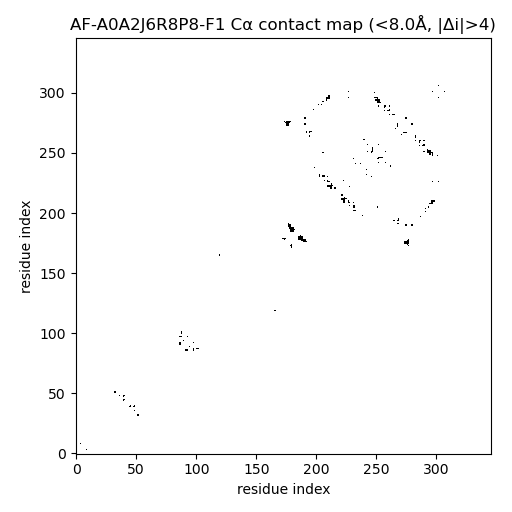N . PRO A 1 309 ? 41.080 -8.418 -28.191 1.00 51.16 309 PRO A N 1
ATOM 2410 C CA . PRO A 1 309 ? 41.246 -9.648 -27.424 1.00 51.16 309 PRO A CA 1
ATOM 2411 C C . PRO A 1 309 ? 42.343 -9.389 -26.379 1.00 51.16 309 PRO A C 1
ATOM 2413 O O . PRO A 1 309 ? 43.301 -8.682 -26.692 1.00 51.16 309 PRO A O 1
ATOM 2416 N N . PRO A 1 310 ? 42.222 -9.884 -25.131 1.00 45.38 310 PRO A N 1
ATOM 2417 C CA . PRO A 1 310 ? 43.360 -9.794 -24.237 1.00 45.38 310 PRO A CA 1
ATOM 2418 C C . PRO A 1 310 ? 44.461 -10.609 -24.912 1.00 45.38 310 PRO A C 1
ATOM 2420 O O . PRO A 1 310 ? 44.299 -11.818 -25.098 1.00 45.38 310 PRO A O 1
ATOM 2423 N N . GLU A 1 311 ? 45.526 -9.944 -25.359 1.00 41.25 311 GLU A N 1
ATOM 2424 C CA . GLU A 1 311 ? 46.721 -10.655 -25.778 1.00 41.25 311 GLU A CA 1
ATOM 2425 C C . GLU A 1 311 ? 47.100 -11.570 -24.615 1.00 41.25 311 GLU A C 1
ATOM 2427 O O . GLU A 1 311 ? 47.167 -11.155 -23.454 1.00 41.25 311 GLU A O 1
ATOM 2432 N N . SER A 1 312 ? 47.201 -12.860 -24.914 1.00 46.00 312 SER A N 1
ATOM 2433 C CA . SER A 1 312 ? 47.648 -13.858 -23.964 1.00 46.00 312 SER A CA 1
ATOM 2434 C C . SER A 1 312 ? 49.141 -13.646 -23.737 1.00 46.00 312 SER A C 1
ATOM 2436 O O . SER A 1 312 ? 49.955 -14.372 -24.306 1.00 46.00 312 SER A O 1
ATOM 2438 N N . ASP A 1 313 ? 49.499 -12.653 -22.926 1.00 42.50 313 ASP A N 1
ATOM 2439 C CA . ASP A 1 313 ? 50.848 -12.523 -22.385 1.00 42.50 313 ASP A CA 1
ATOM 2440 C C . ASP A 1 313 ? 51.021 -13.596 -21.308 1.00 42.50 313 ASP A C 1
ATOM 2442 O O . ASP A 1 313 ? 50.813 -13.401 -20.110 1.00 42.50 313 ASP A O 1
ATOM 2446 N N . ILE A 1 314 ? 51.339 -14.793 -21.793 1.00 53.88 314 ILE A N 1
ATOM 2447 C CA . ILE A 1 314 ? 52.149 -15.748 -21.058 1.00 53.88 314 ILE A CA 1
ATOM 2448 C C . ILE A 1 314 ? 53.586 -15.296 -21.297 1.00 53.88 314 ILE A C 1
ATOM 2450 O O . ILE A 1 314 ? 54.153 -15.625 -22.331 1.00 53.88 314 ILE A O 1
ATOM 2454 N N . ASP A 1 315 ? 54.143 -14.547 -20.353 1.00 43.44 315 ASP A N 1
ATOM 2455 C CA . ASP A 1 315 ? 55.567 -14.612 -20.047 1.00 43.44 315 ASP A CA 1
ATOM 2456 C C . ASP A 1 315 ? 55.771 -14.290 -18.561 1.00 43.44 315 ASP A C 1
ATOM 2458 O O . ASP A 1 315 ? 55.285 -13.292 -18.022 1.00 43.44 315 ASP A O 1
ATOM 2462 N N . ASP A 1 316 ? 56.430 -15.232 -17.895 1.00 51.44 316 ASP A N 1
ATOM 2463 C CA . ASP A 1 316 ? 56.823 -15.194 -16.495 1.00 51.44 316 ASP A CA 1
ATOM 2464 C C . ASP A 1 316 ? 57.936 -14.151 -16.242 1.00 51.44 316 ASP A C 1
ATOM 2466 O O . ASP A 1 316 ? 58.770 -13.871 -17.102 1.00 51.44 316 ASP A O 1
ATOM 2470 N N . ASP A 1 317 ? 57.973 -13.686 -14.988 1.00 47.22 317 ASP A N 1
ATOM 2471 C CA . ASP A 1 317 ? 59.080 -13.029 -14.273 1.00 47.22 317 ASP A CA 1
ATOM 2472 C C . ASP A 1 317 ? 59.408 -11.539 -14.550 1.00 47.22 317 ASP A C 1
ATOM 2474 O O . ASP A 1 317 ? 60.050 -11.167 -15.526 1.00 47.22 317 ASP A O 1
ATOM 2478 N N . ASP A 1 318 ? 59.087 -10.683 -13.565 1.00 41.97 318 ASP A N 1
ATOM 2479 C CA . ASP A 1 318 ? 60.051 -9.915 -12.736 1.00 41.97 318 ASP A CA 1
ATOM 2480 C C . ASP A 1 318 ? 59.481 -8.557 -12.241 1.00 41.97 318 ASP A C 1
ATOM 2482 O O . ASP A 1 318 ? 58.640 -7.899 -12.848 1.00 41.97 318 ASP A O 1
ATOM 2486 N N . MET A 1 319 ? 59.914 -8.173 -11.044 1.00 44.12 319 MET A N 1
ATOM 2487 C CA . MET A 1 319 ? 59.473 -7.065 -10.197 1.00 44.12 319 MET A CA 1
ATOM 2488 C C . MET A 1 319 ? 59.475 -5.658 -10.831 1.00 44.12 319 MET A C 1
ATOM 2490 O O . MET A 1 319 ? 60.492 -5.196 -11.335 1.00 44.12 319 MET A O 1
ATOM 2494 N N . SER A 1 320 ? 58.414 -4.877 -10.554 1.00 35.34 320 SER A N 1
ATOM 2495 C CA . SER A 1 320 ? 58.456 -3.606 -9.781 1.00 35.34 320 SER A CA 1
ATOM 2496 C C . SER A 1 320 ? 57.462 -2.531 -10.269 1.00 35.34 320 SER A C 1
ATOM 2498 O O . SER A 1 320 ? 57.587 -1.970 -11.349 1.00 35.34 320 SER A O 1
ATOM 2500 N N . SER A 1 321 ? 56.539 -2.177 -9.368 1.00 42.69 321 SER A N 1
ATOM 2501 C CA . SER A 1 321 ? 55.999 -0.829 -9.100 1.00 42.69 321 SER A CA 1
ATOM 2502 C C . SER A 1 321 ? 55.530 0.059 -10.269 1.00 42.69 321 SER A C 1
ATOM 2504 O O . SER A 1 321 ? 56.321 0.806 -10.832 1.00 42.69 321 SER A O 1
ATOM 2506 N N . THR A 1 322 ? 54.212 0.189 -10.464 1.00 33.91 322 THR A N 1
ATOM 2507 C CA . THR A 1 322 ? 53.555 1.505 -10.649 1.00 33.91 322 THR A CA 1
ATOM 2508 C C . THR A 1 322 ? 52.076 1.417 -10.277 1.00 33.91 322 THR A C 1
ATOM 2510 O O . THR A 1 322 ? 51.286 0.689 -10.869 1.00 33.91 322 THR A O 1
ATOM 2513 N N . SER A 1 323 ? 51.717 2.177 -9.249 1.00 40.34 323 SER A N 1
ATOM 2514 C CA . SER A 1 323 ? 50.384 2.285 -8.672 1.00 40.34 323 SER A CA 1
ATOM 2515 C C . SER A 1 323 ? 49.432 3.050 -9.598 1.00 40.34 323 SER A C 1
ATOM 2517 O O . SER A 1 323 ? 49.664 4.223 -9.885 1.00 40.34 323 SER A O 1
ATOM 2519 N N . THR A 1 324 ? 48.309 2.439 -9.978 1.00 37.53 324 THR A N 1
ATOM 2520 C CA . THR A 1 324 ? 47.103 3.153 -10.434 1.00 37.53 324 THR A CA 1
ATOM 2521 C C . THR A 1 324 ? 45.901 2.735 -9.580 1.00 37.53 324 THR A C 1
ATOM 2523 O O . THR A 1 324 ? 45.847 1.603 -9.094 1.00 37.53 324 THR A O 1
ATOM 2526 N N . PRO A 1 325 ? 44.965 3.655 -9.290 1.00 38.91 325 PRO A N 1
ATOM 2527 C CA . PRO A 1 325 ? 43.972 3.446 -8.250 1.00 38.91 325 PRO A CA 1
ATOM 2528 C C . PRO A 1 325 ? 42.793 2.623 -8.778 1.00 38.91 325 PRO A C 1
ATOM 2530 O O . PRO A 1 325 ? 41.979 3.097 -9.569 1.00 38.91 325 PRO A O 1
ATOM 2533 N N . THR A 1 326 ? 42.644 1.407 -8.262 1.00 33.38 326 THR A N 1
ATOM 2534 C CA . THR A 1 326 ? 41.401 0.636 -8.330 1.00 33.38 326 THR A CA 1
ATOM 2535 C C . THR A 1 326 ? 40.310 1.362 -7.546 1.00 33.38 326 THR A C 1
ATOM 2537 O O . THR A 1 326 ? 40.290 1.345 -6.313 1.00 33.38 326 THR A O 1
ATOM 2540 N N . THR A 1 327 ? 39.379 2.004 -8.250 1.00 32.38 327 THR A N 1
ATOM 2541 C CA . THR A 1 327 ? 38.112 2.433 -7.654 1.00 32.38 327 THR A CA 1
ATOM 2542 C C . THR A 1 327 ? 37.213 1.210 -7.518 1.00 32.38 327 THR A C 1
ATOM 2544 O O . THR A 1 327 ? 36.659 0.695 -8.484 1.00 32.38 327 THR A O 1
ATOM 2547 N N . ALA A 1 328 ? 37.082 0.727 -6.284 1.00 35.34 328 ALA A N 1
ATOM 2548 C CA . ALA A 1 328 ? 36.113 -0.290 -5.913 1.00 35.34 328 ALA A CA 1
ATOM 2549 C C . ALA A 1 328 ? 34.693 0.257 -6.131 1.00 35.34 328 ALA A C 1
ATOM 2551 O O . ALA A 1 328 ? 34.206 1.091 -5.366 1.00 35.34 328 ALA A O 1
ATOM 2552 N N . ARG A 1 329 ? 34.010 -0.200 -7.186 1.00 35.22 329 ARG A N 1
ATOM 2553 C CA . ARG A 1 329 ? 32.586 0.083 -7.383 1.00 35.22 329 ARG A CA 1
ATOM 2554 C C . ARG A 1 329 ? 31.781 -0.854 -6.489 1.00 35.22 329 ARG A C 1
ATOM 2556 O O . ARG A 1 329 ? 31.461 -1.983 -6.853 1.00 35.22 329 ARG A O 1
ATOM 2563 N N . SER A 1 330 ? 31.506 -0.372 -5.283 1.00 33.69 330 SER A N 1
ATOM 2564 C CA . SER A 1 330 ? 30.713 -1.039 -4.258 1.00 33.69 330 SER A CA 1
ATOM 2565 C C . SER A 1 330 ? 29.378 -1.542 -4.811 1.00 33.69 330 SER A C 1
ATOM 2567 O O . SER A 1 330 ? 28.505 -0.767 -5.201 1.00 33.69 330 SER A O 1
ATOM 2569 N N . ARG A 1 331 ? 29.210 -2.865 -4.797 1.00 42.88 331 ARG A N 1
ATOM 2570 C CA . ARG A 1 331 ? 27.899 -3.509 -4.719 1.00 42.88 331 ARG A CA 1
ATOM 2571 C C . ARG A 1 331 ? 27.331 -3.284 -3.315 1.00 42.88 331 ARG A C 1
ATOM 2573 O O . ARG A 1 331 ? 28.085 -3.286 -2.347 1.00 42.88 331 ARG A O 1
ATOM 2580 N N . SER A 1 332 ? 26.002 -3.213 -3.243 1.00 34.53 332 SER A N 1
ATOM 2581 C CA . SER A 1 332 ? 25.111 -3.136 -2.069 1.00 34.53 332 SER A CA 1
ATOM 2582 C C . SER A 1 332 ? 24.735 -1.734 -1.565 1.00 34.53 332 SER A C 1
ATOM 2584 O O . SER A 1 332 ? 25.599 -0.918 -1.287 1.00 34.53 332 SER A O 1
ATOM 2586 N N . LEU A 1 333 ? 23.412 -1.498 -1.512 1.00 37.12 333 LEU A N 1
ATOM 2587 C CA . LEU A 1 333 ? 22.584 -0.825 -0.489 1.00 37.12 333 LEU A CA 1
ATOM 2588 C C . LEU A 1 333 ? 21.182 -0.642 -1.121 1.00 37.12 333 LEU A C 1
ATOM 2590 O O . LEU A 1 333 ? 20.940 0.261 -1.909 1.00 37.12 333 LEU A O 1
ATOM 2594 N N . ALA A 1 334 ? 20.303 -1.642 -1.045 1.00 38.22 334 ALA A N 1
ATOM 2595 C CA . ALA A 1 334 ? 19.330 -1.790 0.041 1.00 38.22 334 ALA A CA 1
ATOM 2596 C C . ALA A 1 334 ? 18.476 -0.523 0.257 1.00 38.22 334 ALA A C 1
ATOM 2598 O O . ALA A 1 334 ? 18.860 0.427 0.936 1.00 38.22 334 ALA A O 1
ATOM 2599 N N . SER A 1 335 ? 17.279 -0.576 -0.330 1.00 39.94 335 SER A N 1
ATOM 2600 C CA . SER A 1 335 ? 16.135 0.314 -0.134 1.00 39.94 335 SER A CA 1
ATOM 2601 C C . SER A 1 335 ? 15.957 0.742 1.330 1.00 39.94 335 SER A C 1
ATOM 2603 O O . SER A 1 335 ? 15.662 -0.084 2.195 1.00 39.94 335 SER A O 1
ATOM 2605 N N . SER A 1 336 ? 16.025 2.051 1.566 1.00 36.84 336 SER A N 1
ATOM 2606 C CA . SER A 1 336 ? 15.564 2.707 2.792 1.00 36.84 336 SER A CA 1
ATOM 2607 C C . SER A 1 336 ? 14.509 3.745 2.408 1.00 36.84 336 SER A C 1
ATOM 2609 O O . SER A 1 336 ? 14.821 4.906 2.163 1.00 36.84 336 SER A O 1
ATOM 2611 N N . GLY A 1 337 ? 13.251 3.314 2.294 1.00 38.75 337 GLY A N 1
ATOM 2612 C CA . GLY A 1 337 ? 12.109 4.213 2.134 1.00 38.75 337 GLY A CA 1
ATOM 2613 C C . GLY A 1 337 ? 11.804 4.914 3.456 1.00 38.75 337 GLY A C 1
ATOM 2614 O O . GLY A 1 337 ? 11.224 4.314 4.359 1.00 38.75 337 GLY A O 1
ATOM 2615 N N . GLY A 1 338 ? 12.216 6.175 3.575 1.00 35.09 338 GLY A N 1
ATOM 2616 C CA . GLY A 1 338 ? 11.832 7.059 4.671 1.00 35.09 338 GLY A CA 1
ATOM 2617 C C . GLY A 1 338 ? 10.421 7.600 4.455 1.00 35.09 338 GLY A C 1
ATOM 2618 O O . GLY A 1 338 ? 10.189 8.403 3.555 1.00 35.09 338 GLY A O 1
ATOM 2619 N N . ALA A 1 339 ? 9.484 7.163 5.294 1.00 38.94 339 ALA A N 1
ATOM 2620 C CA . ALA A 1 339 ? 8.179 7.788 5.447 1.00 38.94 339 ALA A CA 1
ATOM 2621 C C . ALA A 1 339 ? 8.346 9.118 6.199 1.00 38.94 339 ALA A C 1
ATOM 2623 O O . ALA A 1 339 ? 8.700 9.131 7.377 1.00 38.94 339 ALA A O 1
ATOM 2624 N N . VAL A 1 340 ? 8.094 10.237 5.520 1.00 39.28 340 VAL A N 1
ATOM 2625 C CA . VAL A 1 340 ? 7.945 11.545 6.165 1.00 39.28 340 VAL A CA 1
ATOM 2626 C C . VAL A 1 340 ? 6.491 11.679 6.612 1.00 39.28 340 VAL A C 1
ATOM 2628 O O . VAL A 1 340 ? 5.606 11.965 5.808 1.00 39.28 340 VAL A O 1
ATOM 2631 N N . SER A 1 341 ? 6.252 11.462 7.906 1.00 35.53 341 SER A N 1
ATOM 2632 C CA . SER A 1 341 ? 5.074 11.990 8.597 1.00 35.53 341 SER A CA 1
ATOM 2633 C C . SER A 1 341 ? 5.224 13.504 8.714 1.00 35.53 341 SER A C 1
ATOM 2635 O O . SER A 1 341 ? 6.153 13.986 9.358 1.00 35.53 341 SER A O 1
ATOM 2637 N N . ARG A 1 342 ? 4.305 14.255 8.106 1.00 39.47 342 ARG A N 1
ATOM 2638 C CA . ARG A 1 342 ? 4.042 15.644 8.486 1.00 39.47 342 ARG A CA 1
ATOM 2639 C C . ARG A 1 342 ? 3.078 15.617 9.665 1.00 39.47 342 ARG A C 1
ATOM 2641 O O . ARG A 1 342 ? 1.912 15.277 9.485 1.00 39.47 342 ARG A O 1
ATOM 2648 N N . ASP A 1 343 ? 3.608 15.915 10.844 1.00 43.62 343 ASP A N 1
ATOM 2649 C CA . ASP A 1 343 ? 2.828 16.257 12.028 1.00 43.62 343 ASP A CA 1
ATOM 2650 C C . ASP A 1 343 ? 2.653 17.777 12.091 1.00 43.62 343 ASP A C 1
ATOM 2652 O O . ASP A 1 343 ? 3.524 18.546 11.674 1.00 43.62 343 ASP A O 1
ATOM 2656 N N . SER A 1 344 ? 1.481 18.166 12.562 1.00 35.47 344 SER A N 1
ATOM 2657 C CA . SER A 1 344 ? 0.971 19.523 12.661 1.00 35.47 344 SER A CA 1
ATOM 2658 C C . SER A 1 344 ? 1.603 20.268 13.832 1.00 35.47 344 SER A C 1
ATOM 2660 O O . SER A 1 344 ? 1.747 19.725 14.924 1.00 35.47 344 SER A O 1
ATOM 2662 N N . SER A 1 345 ? 1.905 21.548 13.637 1.00 48.06 345 SER A N 1
ATOM 2663 C CA . SER A 1 345 ? 2.089 22.535 14.706 1.00 48.06 345 SER A CA 1
ATOM 2664 C C . SER A 1 345 ? 1.909 23.924 14.100 1.00 48.06 345 SER A C 1
ATOM 2666 O O . SER A 1 345 ? 2.841 24.437 13.491 1.00 48.06 345 SER A O 1
ATOM 2668 N N . GLU A 1 346 ? 0.678 24.433 14.168 1.00 39.75 346 GLU A N 1
ATOM 2669 C CA . GLU A 1 346 ? 0.253 25.796 14.556 1.00 39.75 346 GLU A CA 1
ATOM 2670 C C . GLU A 1 346 ? -1.242 25.988 14.268 1.00 39.75 346 GLU A C 1
ATOM 2672 O O . GLU A 1 346 ? -1.690 25.646 13.147 1.00 39.75 346 GLU A O 1
#

pLDDT: mean 73.88, std 22.33, range [24.12, 96.56]

Sequence (346 aa):
MKKITLHTILKFLYSSFFGLLSLCLLGLLVLPPANLIQQAVSRKQLAFLFVIGACYAATALLVVWIYINRFYSRRKAIAAIPKSYIPVEKGDVNKKVRRMIVASLNRSAAIAWDSRPRMPMEPPTVVSEPENRDTIARPADEELDKKESSSETVEKEEQTVTIPPPRPVWGDIAHNGWSTPTSPDLPDLQYITVILELPHLIEAKAVSLAPPDAESASEPPLPDIRAVDVLQRPAAMGLRDYIGHLTHIGVISSASIATDFLASYEYARFSTKPLSETQFRDLMKQFAEVLRSMNPLTPAILASLDIDPPESDIDDDDMSSTSTPTTARSRSLASSGGAVSRDSSE

Organism: Hyaloscypha variabilis (strain UAMH 11265 / GT02V1 / F) (NCBI:txid1149755)

Foldseek 3Di:
DDPDDPVNVVVVVVVVVVVVVVVVVVCVVPVVVVVVLVVCVVVVPVVVVVVSVVVVVVVVVVVVVVVVVVVVVVVVVVVPPDDPDDPQDDPSDDPVVNVVSVVVVVVVVVVVVVPDDDDPDDDDDDDDDDDDDDDDDDDDDDDDDDDDDDDPDDDPPPVPPPDPPPDPPVHQDWDFQFDDLPDPPDHGDGLVVVLVCLLVVQLVLQLVLADFDPPAPDVVGDGDPLSNVQSHDDPPADSLRSLVSCVVLCQQVDPVLVVVLCVLSCCCHVPPTGHTPVSSVVNVVSSVVRSVRGHRGDVVSVVVVDPDDPPPPPDDDDDDDDDDDDDPPDDDDDDDDDDDDDDDDD

Solvent-accessible surface area (backbone atoms only — not comparable to full-atom values): 22182 Å² total; per-residue (Å²): 134,83,86,76,53,68,70,58,54,52,52,50,51,52,53,51,51,52,50,51,51,52,51,51,52,51,46,66,65,49,52,60,56,53,52,52,47,55,54,30,60,78,68,70,41,63,69,62,47,53,54,54,50,51,53,53,52,51,53,50,52,51,52,51,51,52,49,51,52,52,52,51,54,52,52,51,55,63,68,67,51,86,67,86,87,70,78,75,61,95,76,72,51,59,71,68,59,39,49,51,52,54,51,50,50,52,50,52,50,49,52,58,60,67,69,49,88,76,76,89,75,72,84,82,78,86,78,83,79,84,89,82,87,89,82,88,84,88,83,89,85,86,90,85,88,90,81,91,76,93,72,91,74,75,82,76,74,78,77,74,77,80,77,75,77,95,62,68,91,76,63,86,66,76,48,62,35,36,41,30,70,84,40,91,89,52,51,69,38,53,48,63,64,56,62,69,44,50,63,57,54,52,37,53,51,47,40,72,33,31,47,63,32,91,86,45,93,47,91,78,53,47,58,27,66,69,53,31,60,75,42,48,76,58,92,88,58,51,71,68,57,47,54,50,50,38,38,72,72,51,27,36,72,52,69,67,53,50,50,55,32,48,55,49,47,49,44,64,70,72,44,96,57,64,44,45,68,68,57,50,52,50,44,52,50,35,48,52,49,45,63,67,42,50,47,63,58,57,70,70,57,60,64,70,64,68,70,74,74,81,76,83,80,84,73,86,88,84,93,81,90,83,92,75,87,82,79,79,80,76,80,88,80,80,92,78,87,80,82,81,80,85,78,90,89,134

InterPro domains:
  IPR038869 Defect at low temperature protein 1 [PTHR40021] (5-321)

Secondary structure (DSSP, 8-state):
-----HHHHHHHHHHHHHHHHHHHHHHHHHHHHHHHHHHHHHTT-HHHHHHHHHHHHHHHHHHHHHHHHHHHHHHHHHHTS-------STTSS-HHHHHHHHHHHHHHHHHHHHTS-----S------PPP-------------------------------------TT-S--BTTB--TT-SSSTT-BHHHHHHHHHHHHHHHHHHTPPBPTT--SSSPPBPHHHHHHHSPPTT--HHHHHHHHHHTTSBS-HHHHHHHHHHHHHHHHSSSPPPHHHHHHHHHHHHHHHHSB-PPPHHHHHHT-----------------------------------------

Mean predicted aligned error: 20.37 Å